Protein AF-E9GDK8-F1 (afdb_monomer)

pLDDT: mean 72.58, std 18.94, range [33.91, 97.94]

InterPro domains:
  IPR001841 Zinc finger, RING-type [PS50089] (18-42)
  IPR013083 Zinc finger, RING/FYVE/PHD-type [G3DSA:3.30.40.10] (4-68)
  IPR017907 Zinc finger, RING-type, conserved site [PS00518] (18-27)

Organism: Daphnia pulex (NCBI:txid6669)

Radius of gyration: 41.7 Å; Cα contacts (8 Å, |Δi|>4): 98; chains: 1; bounding box: 88×89×109 Å

Structure (mmCIF, N/CA/C/O backbone):
data_AF-E9GDK8-F1
#
_entry.id   AF-E9GDK8-F1
#
loop_
_atom_site.group_PDB
_atom_site.id
_atom_site.type_symbol
_atom_site.label_atom_id
_atom_site.label_alt_id
_atom_site.label_comp_id
_atom_site.label_asym_id
_atom_site.label_entity_id
_atom_site.label_seq_id
_atom_site.pdbx_PDB_ins_code
_atom_site.Cartn_x
_atom_site.Cartn_y
_atom_site.Cartn_z
_atom_site.occupancy
_atom_site.B_iso_or_equiv
_atom_site.auth_seq_id
_atom_site.auth_comp_id
_atom_site.auth_asym_id
_atom_site.auth_atom_id
_atom_site.pdbx_PDB_model_num
ATOM 1 N N . MET A 1 1 ? 2.766 -41.339 -37.448 1.00 42.28 1 MET A N 1
ATOM 2 C CA . MET A 1 1 ? 3.086 -40.010 -38.000 1.00 42.28 1 MET A CA 1
ATOM 3 C C . MET A 1 1 ? 2.832 -39.010 -36.895 1.00 42.28 1 MET A C 1
ATOM 5 O O . MET A 1 1 ? 1.691 -38.653 -36.654 1.00 42.28 1 MET A O 1
ATOM 9 N N . ALA A 1 2 ? 3.882 -38.716 -36.136 1.00 43.25 2 ALA A N 1
ATOM 10 C CA . ALA A 1 2 ? 3.883 -37.743 -35.059 1.00 43.25 2 ALA A CA 1
ATOM 11 C C . ALA A 1 2 ? 4.818 -36.623 -35.516 1.00 43.25 2 ALA A C 1
ATOM 13 O O . ALA A 1 2 ? 6.001 -36.878 -35.729 1.00 43.25 2 ALA A O 1
ATOM 14 N N . SER A 1 3 ? 4.267 -35.439 -35.752 1.00 38.75 3 SER A N 1
ATOM 15 C CA . SER A 1 3 ? 5.019 -34.205 -35.966 1.00 38.75 3 SER A CA 1
ATOM 16 C C . SER A 1 3 ? 4.678 -33.287 -34.801 1.00 38.75 3 SER A C 1
ATOM 18 O O . SER A 1 3 ? 3.677 -32.575 -34.818 1.00 38.75 3 SER A O 1
ATOM 20 N N . SER A 1 4 ? 5.451 -33.414 -33.729 1.00 46.69 4 SER A N 1
ATOM 21 C CA . SER A 1 4 ? 5.505 -32.420 -32.666 1.00 46.69 4 SER A CA 1
ATOM 22 C C . SER A 1 4 ? 6.492 -31.349 -33.111 1.00 46.69 4 SER A C 1
ATOM 24 O O . SER A 1 4 ? 7.702 -31.553 -33.025 1.00 46.69 4 SER A O 1
ATOM 26 N N . ASP A 1 5 ? 5.954 -30.250 -33.633 1.00 42.28 5 ASP A N 1
ATOM 27 C CA . ASP A 1 5 ? 6.695 -29.016 -33.858 1.00 42.28 5 ASP A CA 1
ATOM 28 C C . ASP A 1 5 ? 7.036 -28.421 -32.487 1.00 42.28 5 ASP A C 1
ATOM 30 O O . ASP A 1 5 ? 6.207 -27.795 -31.822 1.00 42.28 5 ASP A O 1
ATOM 34 N N . GLU A 1 6 ? 8.255 -28.688 -32.022 1.00 48.56 6 GLU A N 1
ATOM 35 C CA . GLU A 1 6 ? 8.834 -27.984 -30.887 1.00 48.56 6 GLU A CA 1
ATOM 36 C C . GLU A 1 6 ? 9.174 -26.565 -31.337 1.00 48.56 6 GLU A C 1
ATOM 38 O O . GLU A 1 6 ? 10.132 -26.312 -32.065 1.00 48.56 6 GLU A O 1
ATOM 43 N N . ASN A 1 7 ? 8.324 -25.637 -30.910 1.00 41.62 7 ASN A N 1
ATOM 44 C CA . ASN A 1 7 ? 8.519 -24.207 -31.044 1.00 41.62 7 ASN A CA 1
ATOM 45 C C . ASN A 1 7 ? 9.660 -23.804 -30.091 1.00 41.62 7 ASN A C 1
ATOM 47 O O . ASN A 1 7 ? 9.435 -23.510 -28.916 1.00 41.62 7 ASN A O 1
ATOM 51 N N . VAL A 1 8 ? 10.901 -23.887 -30.575 1.00 40.53 8 VAL A N 1
ATOM 52 C CA . VAL A 1 8 ? 12.090 -23.401 -29.869 1.00 40.53 8 VAL A CA 1
ATOM 53 C C . VAL A 1 8 ? 12.003 -21.879 -29.845 1.00 40.53 8 VAL A C 1
ATOM 55 O O . VAL A 1 8 ? 12.227 -21.215 -30.852 1.00 40.53 8 VAL A O 1
ATOM 58 N N . SER A 1 9 ? 11.615 -21.324 -28.699 1.00 39.06 9 SER A N 1
ATOM 59 C CA . SER A 1 9 ? 11.725 -19.893 -28.456 1.00 39.06 9 SER A CA 1
ATOM 60 C C . SER A 1 9 ? 13.208 -19.535 -28.352 1.00 39.06 9 SER A C 1
ATOM 62 O O . SER A 1 9 ? 13.848 -19.865 -27.351 1.00 39.06 9 SER A O 1
ATOM 64 N N . ASP A 1 10 ? 13.739 -18.864 -29.373 1.00 38.34 10 ASP A N 1
ATOM 65 C CA . ASP A 1 10 ? 14.989 -18.100 -29.303 1.00 38.34 10 ASP A CA 1
ATOM 66 C C . ASP A 1 10 ? 14.791 -16.941 -28.313 1.00 38.34 10 ASP A C 1
ATOM 68 O O . ASP A 1 10 ? 14.439 -15.816 -28.664 1.00 38.34 10 ASP A O 1
ATOM 72 N N . SER A 1 11 ? 14.929 -17.247 -27.027 1.00 39.81 11 SER A N 1
ATOM 73 C CA . SER A 1 11 ? 15.021 -16.259 -25.961 1.00 39.81 11 SER A CA 1
ATOM 74 C C . SER A 1 11 ? 16.493 -15.912 -25.760 1.00 39.81 11 SER A C 1
ATOM 76 O O . SER A 1 11 ? 17.186 -16.533 -24.948 1.00 39.81 11 SER A O 1
ATOM 78 N N . ASP A 1 12 ? 16.961 -14.917 -26.512 1.00 42.34 12 ASP A N 1
ATOM 79 C CA . ASP A 1 12 ? 18.202 -14.189 -26.247 1.00 42.34 12 ASP A CA 1
ATOM 80 C C . ASP A 1 12 ? 18.075 -13.421 -24.916 1.00 42.34 12 ASP A C 1
ATOM 82 O O . ASP A 1 12 ? 17.814 -12.220 -24.880 1.00 42.34 12 ASP A O 1
ATOM 86 N N . GLU A 1 13 ? 18.236 -14.113 -23.786 1.00 39.97 13 GLU A N 1
ATOM 87 C CA . GLU A 1 13 ? 18.266 -13.492 -22.455 1.00 39.97 13 GLU A CA 1
ATOM 88 C C . GLU A 1 13 ? 19.666 -13.574 -21.829 1.00 39.97 13 GLU A C 1
ATOM 90 O O . GLU A 1 13 ? 20.012 -14.373 -20.945 1.00 39.97 13 GLU A O 1
ATOM 95 N N . ASP A 1 14 ? 20.506 -12.660 -22.303 1.00 50.50 14 ASP A N 1
ATOM 96 C CA . ASP A 1 14 ? 21.811 -12.345 -21.742 1.00 50.50 14 ASP A CA 1
ATOM 97 C C . ASP A 1 14 ? 21.706 -11.255 -20.667 1.00 50.50 14 ASP A C 1
ATOM 99 O O . ASP A 1 14 ? 22.029 -10.089 -20.894 1.00 50.50 14 ASP A O 1
ATOM 103 N N . MET A 1 15 ? 21.293 -11.644 -19.453 1.00 53.06 15 MET A N 1
ATOM 104 C CA . MET A 1 15 ? 21.572 -10.911 -18.209 1.00 53.06 15 MET A CA 1
ATOM 105 C C . MET A 1 15 ? 21.435 -11.816 -16.979 1.00 53.06 15 MET A C 1
ATOM 107 O O . MET A 1 15 ? 20.723 -12.820 -17.013 1.00 53.06 15 MET A O 1
ATOM 111 N N . ILE A 1 16 ? 22.068 -11.456 -15.852 1.00 59.78 16 ILE A N 1
ATOM 112 C CA . ILE A 1 16 ? 21.494 -11.860 -14.560 1.00 59.78 16 ILE A CA 1
ATOM 113 C C . ILE A 1 16 ? 20.128 -11.172 -14.516 1.00 59.78 16 ILE A C 1
ATOM 115 O O . ILE A 1 16 ? 20.077 -9.943 -14.507 1.00 59.78 16 ILE A O 1
ATOM 119 N N . SER A 1 17 ? 19.044 -11.946 -14.522 1.00 65.81 17 SER A N 1
ATOM 120 C CA . SER A 1 17 ? 17.660 -11.466 -14.701 1.00 65.81 17 SER A CA 1
ATOM 121 C C . SER A 1 17 ? 17.233 -10.356 -13.735 1.00 65.81 17 SER A C 1
ATOM 123 O O . SER A 1 17 ? 16.256 -9.658 -13.965 1.00 65.81 17 SER A O 1
ATOM 125 N N . CYS A 1 18 ? 17.976 -10.159 -12.648 1.00 78.25 18 CYS A N 1
ATOM 126 C CA . CYS A 1 18 ? 17.708 -9.128 -11.661 1.00 78.25 18 CYS A CA 1
ATOM 127 C C . CYS A 1 18 ? 18.398 -7.779 -11.920 1.00 78.25 18 CYS A C 1
ATOM 129 O O . CYS A 1 18 ? 18.372 -6.945 -11.018 1.00 78.25 18 CYS A O 1
ATOM 131 N N . HIS A 1 19 ? 19.095 -7.588 -13.048 1.00 74.69 19 HIS A N 1
ATOM 132 C CA . HIS A 1 19 ? 19.736 -6.321 -13.448 1.00 74.69 19 HIS A CA 1
ATOM 133 C C . HIS A 1 19 ? 20.720 -5.706 -12.421 1.00 74.69 19 HIS A C 1
ATOM 135 O O . HIS A 1 19 ? 21.018 -4.514 -12.460 1.00 74.69 19 HIS A O 1
ATOM 141 N N . HIS A 1 20 ? 21.259 -6.512 -11.499 1.00 80.06 20 HIS A N 1
ATOM 142 C CA . HIS A 1 20 ? 22.281 -6.077 -10.544 1.00 80.06 20 HIS A CA 1
ATOM 143 C C . HIS A 1 20 ? 23.674 -6.343 -11.119 1.00 80.06 20 HIS A C 1
ATOM 145 O O . HIS A 1 20 ? 23.942 -7.436 -11.622 1.00 80.06 20 HIS A O 1
ATOM 151 N N . TYR A 1 21 ? 24.578 -5.371 -10.995 1.00 79.44 21 TYR A N 1
ATOM 152 C CA . TYR A 1 21 ? 25.913 -5.439 -11.586 1.00 79.44 21 TYR A CA 1
ATOM 153 C C . TYR A 1 21 ? 26.989 -5.705 -10.535 1.00 79.44 21 TYR A C 1
ATOM 155 O O . TYR A 1 21 ? 27.035 -5.058 -9.492 1.00 79.44 21 TYR A O 1
ATOM 163 N N . PHE A 1 22 ? 27.893 -6.632 -10.846 1.00 80.75 22 PHE A N 1
ATOM 164 C CA . PHE A 1 22 ? 29.020 -6.996 -9.994 1.00 80.75 22 PHE A CA 1
ATOM 165 C C . PHE A 1 22 ? 30.282 -7.119 -10.836 1.00 80.75 22 PHE A C 1
ATOM 167 O O . PHE A 1 22 ? 30.229 -7.473 -12.014 1.00 80.75 22 PHE A O 1
ATOM 174 N N . CYS A 1 23 ? 31.433 -6.880 -10.213 1.00 82.38 23 CYS A N 1
ATOM 175 C CA . CYS A 1 23 ? 32.703 -7.188 -10.847 1.00 82.38 23 CYS A CA 1
ATOM 176 C C . CYS A 1 23 ? 32.813 -8.704 -11.108 1.00 82.38 23 CYS A C 1
ATOM 178 O O . CYS A 1 23 ? 32.289 -9.507 -10.331 1.00 82.38 23 CYS A O 1
ATOM 180 N N . LEU A 1 24 ? 33.498 -9.122 -12.181 1.00 81.00 24 LEU A N 1
ATOM 181 C CA . LEU A 1 24 ? 33.591 -10.545 -12.540 1.00 81.00 24 LEU A CA 1
ATOM 182 C C . LEU A 1 24 ? 34.190 -11.394 -11.402 1.00 81.00 24 LEU A C 1
ATOM 184 O O . LEU A 1 24 ? 33.711 -12.492 -11.128 1.00 81.00 24 LEU A O 1
ATOM 188 N N . SER A 1 25 ? 35.209 -10.887 -10.702 1.00 83.00 25 SER A N 1
ATOM 189 C CA . SER A 1 25 ? 35.794 -11.563 -9.534 1.00 83.00 25 SER A CA 1
ATOM 190 C C . SER A 1 25 ? 34.816 -11.654 -8.356 1.00 83.00 25 SER A C 1
ATOM 192 O O . SER A 1 25 ? 34.764 -12.678 -7.671 1.00 83.00 25 SER A O 1
ATOM 194 N N . CYS A 1 26 ? 33.988 -10.625 -8.169 1.00 83.31 26 CYS A N 1
ATOM 195 C CA . CYS A 1 26 ? 32.948 -10.572 -7.151 1.00 83.31 26 CYS A CA 1
ATOM 196 C C . CYS A 1 26 ? 31.908 -11.669 -7.413 1.00 83.31 26 CYS A C 1
ATOM 198 O O . CYS A 1 26 ? 31.699 -12.528 -6.563 1.00 83.31 26 CYS A O 1
ATOM 200 N N . ILE A 1 27 ? 31.304 -11.706 -8.609 1.00 85.38 27 ILE A N 1
ATOM 201 C CA . ILE A 1 27 ? 30.238 -12.672 -8.925 1.00 85.38 27 ILE A CA 1
ATOM 202 C C . ILE A 1 27 ? 30.752 -14.114 -8.994 1.00 85.38 27 ILE A C 1
ATOM 204 O O . ILE A 1 27 ? 30.038 -15.028 -8.587 1.00 85.38 27 ILE A O 1
ATOM 208 N N . LYS A 1 28 ? 32.011 -14.326 -9.408 1.00 87.06 28 LYS A N 1
ATOM 209 C CA . LYS A 1 28 ? 32.656 -15.648 -9.367 1.00 87.06 28 LYS A CA 1
ATOM 210 C C . LYS A 1 28 ? 32.652 -16.246 -7.964 1.00 87.06 28 LYS A C 1
ATOM 212 O O . LYS A 1 28 ? 32.342 -17.425 -7.815 1.00 87.06 28 LYS A O 1
ATOM 217 N N . SER A 1 29 ? 32.904 -15.424 -6.946 1.00 88.06 29 SER A N 1
ATOM 218 C CA . SER A 1 29 ? 32.905 -15.846 -5.538 1.00 88.06 29 SER A CA 1
ATOM 219 C C . SER A 1 29 ? 31.529 -16.314 -5.043 1.00 88.06 29 SER A C 1
ATOM 221 O O . SER A 1 29 ? 31.451 -17.101 -4.105 1.00 88.06 29 SER A O 1
ATOM 223 N N . PHE A 1 30 ? 30.449 -15.868 -5.691 1.00 84.94 30 PHE A N 1
ATOM 224 C CA . PHE A 1 30 ? 29.064 -16.238 -5.369 1.00 84.94 30 PHE A CA 1
ATOM 225 C C . PHE A 1 30 ? 28.443 -17.204 -6.386 1.00 84.94 30 PHE A C 1
ATOM 227 O O . PHE A 1 30 ? 27.251 -17.512 -6.319 1.00 84.94 30 PHE A O 1
ATOM 234 N N . SER A 1 31 ? 29.241 -17.692 -7.335 1.00 86.56 31 SER A N 1
ATOM 235 C CA . SER A 1 31 ? 28.793 -18.612 -8.371 1.00 86.56 31 SER A CA 1
ATOM 236 C C . SER A 1 31 ? 29.154 -20.054 -8.040 1.00 86.56 31 SER A C 1
ATOM 238 O O . SER A 1 31 ? 30.196 -20.352 -7.458 1.00 86.56 31 SER A O 1
ATOM 240 N N . LYS A 1 32 ? 28.280 -20.969 -8.444 1.00 87.75 32 LYS A N 1
ATOM 241 C CA . LYS A 1 32 ? 28.546 -22.404 -8.521 1.00 87.75 32 LYS A CA 1
ATOM 242 C C . LYS A 1 32 ? 28.800 -22.767 -9.991 1.00 87.75 32 LYS A C 1
ATOM 244 O O . LYS A 1 32 ? 28.383 -22.020 -10.874 1.00 87.75 32 LYS A O 1
ATOM 249 N N . PRO A 1 33 ? 29.392 -23.939 -10.291 1.00 85.12 33 PRO A N 1
ATOM 250 C CA . PRO A 1 33 ? 29.758 -24.326 -11.660 1.00 85.12 33 PRO A CA 1
ATOM 251 C C . PRO A 1 33 ? 28.638 -24.256 -12.711 1.00 85.12 33 PRO A C 1
ATOM 253 O O . PRO A 1 33 ? 28.934 -24.218 -13.898 1.00 85.12 33 PRO A O 1
ATOM 256 N N . LYS A 1 34 ? 27.368 -24.266 -12.289 1.00 86.75 34 LYS A N 1
ATOM 257 C CA . LYS A 1 34 ? 26.193 -24.230 -13.170 1.00 86.75 34 LYS A CA 1
ATOM 258 C C . LYS A 1 34 ? 25.206 -23.106 -12.849 1.00 86.75 34 LYS A C 1
ATOM 260 O O . LYS A 1 34 ? 24.175 -23.026 -13.493 1.00 86.75 34 LYS A O 1
ATOM 265 N N . CYS A 1 35 ? 25.479 -22.246 -11.867 1.00 89.19 35 CYS A N 1
ATOM 266 C CA . CYS A 1 35 ? 24.567 -21.148 -11.544 1.00 89.19 35 CYS A CA 1
ATOM 267 C C . CYS A 1 35 ? 25.298 -19.970 -10.900 1.00 89.19 35 CYS A C 1
ATOM 269 O O . CYS A 1 35 ? 26.159 -20.162 -10.043 1.00 89.19 35 CYS A O 1
ATOM 271 N N . ALA A 1 36 ? 24.910 -18.748 -11.244 1.00 87.38 36 ALA A N 1
ATOM 272 C CA . ALA A 1 36 ? 25.304 -17.553 -10.504 1.00 87.38 36 ALA A CA 1
ATOM 273 C C . ALA A 1 36 ? 24.121 -17.069 -9.669 1.00 87.38 36 ALA A C 1
ATOM 275 O O . ALA A 1 36 ? 23.010 -16.981 -10.180 1.00 87.38 36 ALA A O 1
ATOM 276 N N . THR A 1 37 ? 24.351 -16.742 -8.400 1.00 88.19 37 THR A N 1
ATOM 277 C CA . THR A 1 37 ? 23.315 -16.167 -7.537 1.00 88.19 37 THR A CA 1
ATOM 278 C C . THR A 1 37 ? 23.649 -14.714 -7.255 1.00 88.19 37 THR A C 1
ATOM 280 O O . THR A 1 37 ? 24.757 -14.408 -6.820 1.00 88.19 37 THR A O 1
ATOM 283 N N . CYS A 1 38 ? 22.688 -13.819 -7.479 1.00 86.19 38 CYS A N 1
ATOM 284 C CA . CYS A 1 38 ? 22.826 -12.412 -7.129 1.00 86.19 38 CYS A CA 1
ATOM 285 C C . CYS A 1 38 ? 22.973 -12.253 -5.602 1.00 86.19 38 CYS A C 1
ATOM 287 O O . CYS A 1 38 ? 22.054 -12.631 -4.873 1.00 86.19 38 CYS A O 1
ATOM 289 N N . PRO A 1 39 ? 24.061 -11.648 -5.094 1.00 85.81 39 PRO A N 1
ATOM 290 C CA . PRO A 1 39 ? 24.215 -11.377 -3.663 1.00 85.81 39 PRO A CA 1
ATOM 291 C C . PRO A 1 39 ? 23.116 -10.482 -3.074 1.00 85.81 39 PRO A C 1
ATOM 293 O O . PRO A 1 39 ? 22.782 -10.624 -1.901 1.00 85.81 39 PRO A O 1
ATOM 296 N N . THR A 1 40 ? 22.539 -9.585 -3.881 1.00 85.88 40 THR A N 1
ATOM 297 C CA . THR A 1 40 ? 21.539 -8.606 -3.427 1.00 85.88 40 THR A CA 1
ATOM 298 C C . THR A 1 40 ? 20.141 -9.209 -3.322 1.00 85.88 40 THR A C 1
ATOM 300 O O . THR A 1 40 ? 19.524 -9.156 -2.264 1.00 85.88 40 THR A O 1
ATOM 303 N N . CYS A 1 41 ? 19.631 -9.803 -4.403 1.00 87.75 41 CYS A N 1
ATOM 304 C CA . CYS A 1 41 ? 18.242 -10.276 -4.469 1.00 87.75 41 CYS A CA 1
ATOM 305 C C . CYS A 1 41 ? 18.098 -11.803 -4.429 1.00 87.75 41 CYS A C 1
ATOM 307 O O . CYS A 1 41 ? 16.982 -12.310 -4.461 1.00 87.75 41 CYS A O 1
ATOM 309 N N . ARG A 1 42 ? 19.213 -12.546 -4.381 1.00 88.38 42 ARG A N 1
ATOM 310 C CA . ARG A 1 42 ? 19.264 -14.021 -4.371 1.00 88.38 42 ARG A CA 1
ATOM 311 C C . ARG A 1 42 ? 18.662 -14.710 -5.596 1.00 88.38 42 ARG A C 1
ATOM 313 O O . ARG A 1 42 ? 18.569 -15.934 -5.607 1.00 88.38 42 ARG A O 1
ATOM 320 N N . THR A 1 43 ? 18.325 -13.958 -6.640 1.00 87.38 43 THR A N 1
ATOM 321 C CA . THR A 1 43 ? 17.923 -14.525 -7.929 1.00 87.38 43 THR A CA 1
ATOM 322 C C . THR A 1 43 ? 19.078 -15.329 -8.512 1.00 87.38 43 THR A C 1
ATOM 324 O O . THR A 1 43 ? 20.211 -14.839 -8.580 1.00 87.38 43 THR A O 1
ATOM 327 N N . SER A 1 44 ? 18.795 -16.570 -8.899 1.00 87.94 44 SER A N 1
ATOM 328 C CA . SER A 1 44 ? 19.764 -17.467 -9.518 1.00 87.94 44 SER A CA 1
ATOM 329 C C . SER A 1 44 ? 19.591 -17.473 -11.029 1.00 87.94 44 SER A C 1
ATOM 331 O O . SER A 1 44 ? 18.487 -17.626 -11.540 1.00 87.94 44 SER A O 1
ATOM 333 N N . THR A 1 45 ? 20.702 -17.333 -11.737 1.00 84.56 45 THR A N 1
ATOM 334 C CA . THR A 1 45 ? 20.779 -17.423 -13.191 1.00 84.56 45 THR A CA 1
ATOM 335 C C . THR A 1 45 ? 21.463 -18.727 -13.560 1.00 84.56 45 THR A C 1
ATOM 337 O O . THR A 1 45 ? 22.556 -19.020 -13.060 1.00 84.56 45 THR A O 1
ATOM 340 N N . ASP A 1 46 ? 20.816 -19.506 -14.423 1.00 86.38 46 ASP A N 1
ATOM 341 C CA . ASP A 1 46 ? 21.388 -20.741 -14.944 1.00 86.38 46 ASP A CA 1
ATOM 342 C C . ASP A 1 46 ? 22.565 -20.432 -15.885 1.00 86.38 46 ASP A C 1
ATOM 344 O O . ASP A 1 46 ? 22.520 -19.524 -16.723 1.00 86.38 46 ASP A O 1
ATOM 348 N N . LEU A 1 47 ? 23.652 -21.172 -15.688 1.00 83.88 47 LEU A N 1
ATOM 349 C CA . LEU A 1 47 ? 24.889 -21.104 -16.459 1.00 83.88 47 LEU A CA 1
ATOM 350 C C . LEU A 1 47 ? 25.188 -22.439 -17.162 1.00 83.88 47 LEU A C 1
ATOM 352 O O . LEU A 1 47 ? 26.269 -22.609 -17.712 1.00 83.88 47 LEU A O 1
ATOM 356 N N . THR A 1 48 ? 24.275 -23.414 -17.162 1.00 83.06 48 THR A N 1
ATOM 357 C CA . THR A 1 48 ? 24.490 -24.717 -17.822 1.00 83.06 48 THR A CA 1
ATOM 358 C C . THR A 1 48 ? 24.929 -24.591 -19.282 1.00 83.06 48 THR A C 1
ATOM 360 O O . THR A 1 48 ? 25.806 -25.340 -19.713 1.00 83.06 48 THR A O 1
ATOM 363 N N . ALA A 1 49 ? 24.385 -23.620 -20.016 1.00 81.06 49 ALA A N 1
ATOM 364 C CA . ALA A 1 49 ? 24.730 -23.360 -21.412 1.00 81.06 49 ALA A CA 1
ATOM 365 C C . ALA A 1 49 ? 25.900 -22.372 -21.609 1.00 81.06 49 ALA A C 1
ATOM 367 O O . ALA A 1 49 ? 26.379 -22.206 -22.732 1.00 81.06 49 ALA A O 1
ATOM 368 N N . ARG A 1 50 ? 26.384 -21.693 -20.554 1.00 76.75 50 ARG A N 1
ATOM 369 C CA . ARG A 1 50 ? 27.336 -20.578 -20.707 1.00 76.75 50 ARG A CA 1
ATOM 370 C C . ARG A 1 50 ? 28.300 -20.408 -19.540 1.00 76.75 50 ARG A C 1
ATOM 372 O O . ARG A 1 50 ? 27.962 -20.566 -18.377 1.00 76.75 50 ARG A O 1
ATOM 379 N N . LYS A 1 51 ? 29.526 -19.990 -19.848 1.00 80.50 51 LYS A N 1
ATOM 380 C CA . LYS A 1 51 ? 30.496 -19.616 -18.813 1.00 80.50 51 LYS A CA 1
ATOM 381 C C . LYS A 1 51 ? 30.127 -18.267 -18.187 1.00 80.50 51 LYS A C 1
ATOM 383 O O . LYS A 1 51 ? 29.604 -17.394 -18.873 1.00 80.50 51 LYS A O 1
ATOM 388 N N . ILE A 1 52 ? 30.465 -18.075 -16.913 1.00 77.69 52 ILE A N 1
ATOM 389 C CA . ILE A 1 52 ? 30.183 -16.836 -16.169 1.00 77.69 52 ILE A CA 1
ATOM 390 C C . ILE A 1 52 ? 30.834 -15.594 -16.795 1.00 77.69 52 ILE A C 1
ATOM 392 O O . ILE A 1 52 ? 30.301 -14.497 -16.692 1.00 77.69 52 ILE A O 1
ATOM 396 N N . GLU A 1 53 ? 31.961 -15.762 -17.491 1.00 77.12 53 GLU A N 1
ATOM 397 C CA . GLU A 1 53 ? 32.647 -14.695 -18.227 1.00 77.12 53 GLU A CA 1
ATOM 398 C C . GLU A 1 53 ? 31.852 -14.169 -19.427 1.00 77.12 53 GLU A C 1
ATOM 400 O O . GLU A 1 53 ? 32.192 -13.119 -19.959 1.00 77.12 53 GLU A O 1
ATOM 405 N N . ARG A 1 54 ? 30.825 -14.904 -19.867 1.00 66.94 54 ARG A N 1
ATOM 406 C CA . ARG A 1 54 ? 29.932 -14.514 -20.963 1.00 66.94 54 ARG A CA 1
ATOM 407 C C . ARG A 1 54 ? 28.633 -13.876 -20.482 1.00 66.94 54 ARG A C 1
ATOM 409 O O . ARG A 1 54 ? 27.777 -13.585 -21.305 1.00 66.94 54 ARG A O 1
ATOM 416 N N . LEU A 1 55 ? 28.466 -13.668 -19.174 1.00 70.12 55 LEU A N 1
ATOM 417 C CA . LEU A 1 55 ? 27.394 -12.801 -18.700 1.00 70.12 55 LEU A CA 1
ATOM 418 C C . LEU A 1 55 ? 27.624 -11.398 -19.259 1.00 70.12 55 LEU A C 1
ATOM 420 O O . LEU A 1 55 ? 28.762 -10.926 -19.299 1.00 70.12 55 LEU A O 1
ATOM 424 N N . THR A 1 56 ? 26.548 -10.738 -19.673 1.00 63.66 56 THR A N 1
ATOM 425 C CA . THR A 1 56 ? 26.587 -9.356 -20.147 1.00 63.66 56 THR A CA 1
ATOM 426 C C . THR A 1 56 ? 27.282 -8.481 -19.119 1.00 63.66 56 THR A C 1
ATOM 428 O O . THR A 1 56 ? 26.802 -8.232 -18.011 1.00 63.66 56 THR A O 1
ATOM 431 N N . THR A 1 57 ? 28.463 -8.008 -19.499 1.00 63.41 57 THR A N 1
ATOM 432 C CA . THR A 1 57 ? 29.125 -6.909 -18.820 1.00 63.41 57 THR A CA 1
ATOM 433 C C . THR A 1 57 ? 28.217 -5.693 -18.897 1.00 63.41 57 THR A C 1
ATOM 435 O O . THR A 1 57 ? 27.449 -5.541 -19.850 1.00 63.41 57 THR A O 1
ATOM 438 N N . ASN A 1 58 ? 28.288 -4.810 -17.898 1.00 64.69 58 ASN A N 1
ATOM 439 C CA . ASN A 1 58 ? 27.607 -3.522 -17.963 1.00 64.69 58 ASN A CA 1
ATOM 440 C C . ASN A 1 58 ? 28.280 -2.655 -19.037 1.00 64.69 58 ASN A C 1
ATOM 442 O O . ASN A 1 58 ? 29.029 -1.727 -18.741 1.00 64.69 58 ASN A O 1
ATOM 446 N N . ASN A 1 59 ? 28.043 -2.998 -20.301 1.00 57.19 59 ASN A N 1
ATOM 447 C CA . ASN A 1 59 ? 28.576 -2.318 -21.465 1.00 57.19 59 ASN A CA 1
ATOM 448 C C . ASN A 1 59 ? 28.056 -0.883 -21.512 1.00 57.19 59 ASN A C 1
ATOM 450 O O . ASN A 1 59 ? 28.707 -0.042 -22.107 1.00 57.19 59 ASN A O 1
ATOM 454 N N . ILE A 1 60 ? 26.938 -0.583 -20.839 1.00 56.59 60 ILE A N 1
ATOM 455 C CA . ILE A 1 60 ? 26.430 0.777 -20.658 1.00 56.59 60 ILE A CA 1
ATOM 456 C C . ILE A 1 60 ? 27.330 1.553 -19.695 1.00 56.59 60 ILE A C 1
ATOM 458 O O . ILE A 1 60 ? 27.787 2.621 -20.064 1.00 56.59 60 ILE A O 1
ATOM 462 N N . ALA A 1 61 ? 27.653 1.031 -18.508 1.00 56.00 61 ALA A N 1
ATOM 463 C CA . ALA A 1 61 ? 28.573 1.701 -17.583 1.00 56.00 61 ALA A CA 1
ATOM 464 C C . ALA A 1 61 ? 29.987 1.818 -18.167 1.00 56.00 61 ALA A C 1
ATOM 466 O O . ALA A 1 61 ? 30.591 2.878 -18.071 1.00 56.00 61 ALA A O 1
ATOM 467 N N . LEU A 1 62 ? 30.487 0.773 -18.833 1.00 56.56 62 LEU A N 1
ATOM 468 C CA . LEU A 1 62 ? 31.780 0.818 -19.518 1.00 56.56 62 LEU A CA 1
ATOM 469 C C . LEU A 1 62 ? 31.766 1.796 -20.702 1.00 56.56 62 LEU A C 1
ATOM 471 O O . LEU A 1 62 ? 32.720 2.549 -20.852 1.00 56.56 62 LEU A O 1
ATOM 475 N N . ARG A 1 63 ? 30.685 1.856 -21.498 1.00 53.19 63 ARG A N 1
ATOM 476 C CA . ARG A 1 63 ? 30.528 2.878 -22.549 1.00 53.19 63 ARG A CA 1
ATOM 477 C C . ARG A 1 63 ? 30.360 4.269 -21.967 1.00 53.19 63 ARG A C 1
ATOM 479 O O . ARG A 1 63 ? 30.889 5.191 -22.551 1.00 53.19 63 ARG A O 1
ATOM 486 N N . LEU A 1 64 ? 29.653 4.459 -20.857 1.00 55.38 64 LEU A N 1
ATOM 487 C CA . LEU A 1 64 ? 29.499 5.772 -20.224 1.00 55.38 64 LEU A CA 1
ATOM 488 C C . LEU A 1 64 ? 30.826 6.263 -19.646 1.00 55.38 64 LEU A C 1
ATOM 490 O O . LEU A 1 64 ? 31.130 7.441 -19.789 1.00 55.38 64 LEU A O 1
ATOM 494 N N . VAL A 1 65 ? 31.624 5.366 -19.059 1.00 62.94 65 VAL A N 1
ATOM 495 C CA . VAL A 1 65 ? 32.992 5.662 -18.616 1.00 62.94 65 VAL A CA 1
ATOM 496 C C . VAL A 1 65 ? 33.870 5.990 -19.818 1.00 62.94 65 VAL A C 1
ATOM 498 O O . VAL A 1 65 ? 34.428 7.079 -19.843 1.00 62.94 65 VAL A O 1
ATOM 501 N N . ALA A 1 66 ? 33.892 5.148 -20.855 1.00 64.69 66 ALA A N 1
ATOM 502 C CA . ALA A 1 66 ? 34.653 5.405 -22.077 1.00 64.69 66 ALA A CA 1
ATOM 503 C C . ALA A 1 66 ? 34.224 6.713 -22.763 1.00 64.69 66 ALA A C 1
ATOM 505 O O . ALA A 1 66 ? 35.067 7.538 -23.056 1.00 64.69 66 ALA A O 1
ATOM 506 N N . ILE A 1 67 ? 32.922 6.981 -22.908 1.00 59.28 67 ILE A N 1
ATOM 507 C CA . ILE A 1 67 ? 32.386 8.247 -23.435 1.00 59.28 67 ILE A CA 1
ATOM 508 C C . ILE A 1 67 ? 32.768 9.418 -22.528 1.00 59.28 67 ILE A C 1
ATOM 510 O O . ILE A 1 67 ? 33.015 10.507 -23.026 1.00 59.28 67 ILE A O 1
ATOM 514 N N . SER A 1 68 ? 32.796 9.252 -21.205 1.00 60.25 68 SER A N 1
ATOM 515 C CA . SER A 1 68 ? 33.211 10.326 -20.295 1.00 60.25 68 SER A CA 1
ATOM 516 C C . SER A 1 68 ? 34.713 10.605 -20.367 1.00 60.25 68 SER A C 1
ATOM 518 O O . SER A 1 68 ? 35.107 11.767 -20.316 1.00 60.25 68 SER A O 1
ATOM 520 N N . GLU A 1 69 ? 35.529 9.564 -20.535 1.00 72.06 69 GLU A N 1
ATOM 521 C CA . GLU A 1 69 ? 36.980 9.636 -20.708 1.00 72.06 69 GLU A CA 1
ATOM 522 C C . GLU A 1 69 ? 37.335 10.194 -22.088 1.00 72.06 69 GLU A C 1
ATOM 524 O O . GLU A 1 69 ? 38.194 11.063 -22.192 1.00 72.06 69 GLU A O 1
ATOM 529 N N . ASP A 1 70 ? 36.620 9.779 -23.131 1.00 58.69 70 ASP A N 1
ATOM 530 C CA . ASP A 1 70 ? 36.761 10.270 -24.498 1.00 58.69 70 ASP A CA 1
ATOM 531 C C . ASP A 1 70 ? 36.264 11.707 -24.611 1.00 58.69 70 ASP A C 1
ATOM 533 O O . ASP A 1 70 ? 37.000 12.536 -25.116 1.00 58.69 70 ASP A O 1
ATOM 537 N N . ARG A 1 71 ? 35.129 12.078 -24.003 1.00 60.62 71 ARG A N 1
ATOM 538 C CA . ARG A 1 71 ? 34.707 13.488 -23.892 1.00 60.62 71 ARG A CA 1
ATOM 539 C C . ARG A 1 71 ? 35.669 14.327 -23.054 1.00 60.62 71 ARG A C 1
ATOM 541 O O . ARG A 1 71 ? 35.751 15.535 -23.262 1.00 60.62 71 ARG A O 1
ATOM 548 N N . ALA A 1 72 ? 36.355 13.740 -22.073 1.00 60.62 72 ALA A N 1
ATOM 549 C CA . ALA A 1 72 ? 37.398 14.432 -21.316 1.00 60.62 72 ALA A CA 1
ATOM 550 C C . ALA A 1 72 ? 38.661 14.652 -22.170 1.00 60.62 72 ALA A C 1
ATOM 552 O O . ALA A 1 72 ? 39.267 15.716 -22.066 1.00 60.62 72 ALA A O 1
ATOM 553 N N . ARG A 1 73 ? 38.997 13.697 -23.049 1.00 66.69 73 ARG A N 1
ATOM 554 C CA . ARG A 1 73 ? 40.073 13.778 -24.054 1.00 66.69 73 ARG A CA 1
ATOM 555 C C . ARG A 1 73 ? 39.740 14.742 -25.199 1.00 66.69 73 ARG A C 1
ATOM 557 O O . ARG A 1 73 ? 40.561 15.571 -25.555 1.00 66.69 73 ARG A O 1
ATOM 564 N N . GLU A 1 74 ? 38.513 14.709 -25.715 1.00 56.69 74 GLU A N 1
ATOM 565 C CA . GLU A 1 74 ? 37.997 15.556 -26.802 1.00 56.69 74 GLU A CA 1
ATOM 566 C C . GLU A 1 74 ? 37.879 17.024 -26.377 1.00 56.69 74 GLU A C 1
ATOM 568 O O . GLU A 1 74 ? 38.254 17.913 -27.142 1.00 56.69 74 GLU A O 1
ATOM 573 N N . ARG A 1 75 ? 37.469 17.300 -25.123 1.00 59.12 75 ARG A N 1
ATOM 574 C CA . ARG A 1 75 ? 37.573 18.649 -24.522 1.00 59.12 75 ARG A CA 1
ATOM 575 C C . ARG A 1 75 ? 39.012 19.168 -24.478 1.00 59.12 75 ARG A C 1
ATOM 577 O O . ARG A 1 75 ? 39.213 20.369 -24.318 1.00 59.12 75 ARG A O 1
ATOM 584 N N . GLN A 1 76 ? 39.989 18.272 -24.581 1.00 56.94 76 GLN A N 1
ATOM 585 C CA . GLN A 1 76 ? 41.410 18.578 -24.623 1.00 56.94 76 GLN A CA 1
ATOM 586 C C . GLN A 1 76 ? 41.945 18.733 -26.060 1.00 56.94 76 GLN A C 1
ATOM 588 O O . GLN A 1 76 ? 43.008 19.329 -26.213 1.00 56.94 76 GLN A O 1
ATOM 593 N N . GLU A 1 77 ? 41.237 18.249 -27.096 1.00 61.53 77 GLU A N 1
ATOM 594 C CA . GLU A 1 77 ? 41.852 17.998 -28.411 1.00 61.53 77 GLU A CA 1
ATOM 595 C C . GLU A 1 77 ? 41.241 18.639 -29.667 1.00 61.53 77 GLU A C 1
ATOM 597 O O . GLU A 1 77 ? 42.023 18.731 -30.599 1.00 61.53 77 GLU A O 1
ATOM 602 N N . HIS A 1 78 ? 39.981 19.108 -29.754 1.00 51.84 78 HIS A N 1
ATOM 603 C CA . HIS A 1 78 ? 39.518 20.146 -30.723 1.00 51.84 78 HIS A CA 1
ATOM 604 C C . HIS A 1 78 ? 38.015 20.094 -31.079 1.00 51.84 78 HIS A C 1
ATOM 606 O O . HIS A 1 78 ? 37.437 19.068 -31.427 1.00 51.84 78 HIS A O 1
ATOM 612 N N . GLU A 1 79 ? 37.464 21.300 -31.208 1.00 56.72 79 GLU A N 1
ATOM 613 C CA . GLU A 1 79 ? 36.180 21.729 -31.777 1.00 56.72 79 GLU A CA 1
ATOM 614 C C . GLU A 1 79 ? 36.131 21.599 -33.325 1.00 56.72 79 GLU A C 1
ATOM 616 O O . GLU A 1 79 ? 35.937 22.587 -34.023 1.00 56.72 79 GLU A O 1
ATOM 621 N N . THR A 1 80 ? 36.390 20.417 -33.911 1.00 54.16 80 THR A N 1
ATOM 622 C CA . THR A 1 80 ? 36.224 20.205 -35.383 1.00 54.16 80 THR A CA 1
ATOM 623 C C . THR A 1 80 ? 35.934 18.765 -35.857 1.00 54.16 80 THR A C 1
ATOM 625 O O . THR A 1 80 ? 35.580 18.595 -37.021 1.00 54.16 80 THR A O 1
ATOM 628 N N . VAL A 1 81 ? 36.006 17.733 -35.002 1.00 54.41 81 VAL A N 1
ATOM 629 C CA . VAL A 1 81 ? 35.825 16.312 -35.408 1.00 54.41 81 VAL A CA 1
ATOM 630 C C . VAL A 1 81 ? 34.370 15.809 -35.271 1.00 54.41 81 VAL A C 1
ATOM 632 O O . VAL A 1 81 ? 34.001 14.787 -35.848 1.00 54.41 81 VAL A O 1
ATOM 635 N N . GLU A 1 82 ? 33.490 16.557 -34.593 1.00 53.12 82 GLU A N 1
ATOM 636 C CA . GLU A 1 82 ? 32.101 16.145 -34.294 1.00 53.12 82 GLU A CA 1
ATOM 637 C C . GLU A 1 82 ? 31.229 15.844 -35.529 1.00 53.12 82 GLU A C 1
ATOM 639 O O . GLU A 1 82 ? 30.223 15.145 -35.416 1.00 53.12 82 GLU A O 1
ATOM 644 N N . LYS A 1 83 ? 31.610 16.316 -36.723 1.00 51.91 83 LYS A N 1
ATOM 645 C CA . LYS A 1 83 ? 30.817 16.118 -37.944 1.00 51.91 83 LYS A CA 1
ATOM 646 C C . LYS A 1 83 ? 30.986 14.742 -38.597 1.00 51.91 83 LYS A C 1
ATOM 648 O O . LYS A 1 83 ? 30.047 14.288 -39.234 1.00 51.91 83 LYS A O 1
ATOM 653 N N . GLU A 1 84 ? 32.123 14.063 -38.424 1.00 49.56 84 GLU A N 1
ATOM 654 C CA . GLU A 1 84 ? 32.373 12.756 -39.069 1.00 49.56 84 GLU A CA 1
ATOM 655 C C . GLU A 1 84 ? 31.935 11.557 -38.205 1.00 49.56 84 GLU A C 1
ATOM 657 O O . GLU A 1 84 ? 31.625 10.490 -38.732 1.00 49.56 84 GLU A O 1
ATOM 662 N N . ILE A 1 85 ? 31.835 11.726 -36.881 1.00 53.66 85 ILE A N 1
ATOM 663 C CA . ILE A 1 85 ? 31.418 10.660 -35.946 1.00 53.66 85 ILE A CA 1
ATOM 664 C C . ILE A 1 85 ? 29.885 10.493 -35.913 1.00 53.66 85 ILE A C 1
ATOM 666 O O . ILE A 1 85 ? 29.380 9.402 -35.632 1.00 53.66 85 ILE A O 1
ATOM 670 N N . MET A 1 86 ? 29.126 11.545 -36.246 1.00 51.75 86 MET A N 1
ATOM 671 C CA . MET A 1 86 ? 27.661 11.485 -36.321 1.00 51.75 86 MET A CA 1
ATOM 672 C C . MET A 1 86 ? 27.137 10.644 -37.496 1.00 51.75 86 MET A C 1
ATOM 674 O O . MET A 1 86 ? 26.062 10.058 -37.376 1.00 51.75 86 MET A O 1
ATOM 678 N N . ASP A 1 87 ? 27.902 10.504 -38.581 1.00 49.41 87 ASP A N 1
ATOM 679 C CA . ASP A 1 87 ? 27.461 9.808 -39.800 1.00 49.41 87 ASP A CA 1
ATOM 680 C C . ASP A 1 87 ? 27.521 8.267 -39.707 1.00 49.41 87 ASP A C 1
ATOM 682 O O . ASP A 1 87 ? 27.080 7.575 -40.624 1.00 49.41 87 ASP A O 1
ATOM 686 N N . GLN A 1 88 ? 28.017 7.690 -38.601 1.00 56.03 88 GLN A N 1
ATOM 687 C CA . GLN A 1 88 ? 28.202 6.231 -38.463 1.00 56.03 88 GLN A CA 1
ATOM 688 C C . GLN A 1 88 ? 27.328 5.550 -37.399 1.00 56.03 88 GLN A C 1
ATOM 690 O O . GLN A 1 88 ? 27.428 4.337 -37.205 1.00 56.03 88 GLN A O 1
ATOM 695 N N . GLN A 1 89 ? 26.436 6.269 -36.713 1.00 71.25 89 GLN A N 1
ATOM 696 C CA . GLN A 1 89 ? 25.569 5.664 -35.690 1.00 71.25 89 GLN A CA 1
ATOM 697 C C . GLN A 1 89 ? 24.219 5.235 -36.274 1.00 71.25 89 GLN A C 1
ATOM 699 O O . GLN A 1 89 ? 23.161 5.769 -35.943 1.00 71.25 89 GLN A O 1
ATOM 704 N N . LEU A 1 90 ? 24.268 4.243 -37.161 1.00 84.62 90 LEU A N 1
ATOM 705 C CA . LEU A 1 90 ? 23.090 3.580 -37.710 1.00 84.62 90 LEU A CA 1
ATOM 706 C C . LEU A 1 90 ? 22.759 2.321 -36.898 1.00 84.62 90 LEU A C 1
ATOM 708 O O . LEU A 1 90 ? 23.648 1.617 -36.415 1.00 84.62 90 LEU A O 1
ATOM 712 N N . TRP A 1 91 ? 21.473 2.025 -36.740 1.00 86.00 91 TRP A N 1
ATOM 713 C CA . TRP A 1 91 ? 20.979 0.857 -36.013 1.00 86.00 91 TRP A CA 1
ATOM 714 C C . TRP A 1 91 ? 20.136 -0.023 -36.923 1.00 86.00 91 TRP A C 1
ATOM 716 O O . TRP A 1 91 ? 19.252 0.456 -37.626 1.00 86.00 91 TRP A O 1
ATOM 726 N N . CYS A 1 92 ? 20.390 -1.323 -36.889 1.00 87.62 92 CYS A N 1
ATOM 727 C CA . CYS A 1 92 ? 19.606 -2.313 -37.603 1.00 87.62 92 CYS A CA 1
ATOM 728 C C . CYS A 1 92 ? 18.453 -2.778 -36.708 1.00 87.62 92 CYS A C 1
ATOM 730 O O . CYS A 1 92 ? 18.688 -3.398 -35.670 1.00 87.62 92 CYS A O 1
ATOM 732 N N . SER A 1 93 ? 17.214 -2.484 -37.102 1.00 85.00 93 SER A N 1
ATOM 733 C CA . SER A 1 93 ? 16.023 -2.849 -36.320 1.00 85.00 93 SER A CA 1
ATOM 734 C C . SER A 1 93 ? 15.791 -4.363 -36.253 1.00 85.00 93 SER A C 1
ATOM 736 O O . SER A 1 93 ? 15.362 -4.863 -35.220 1.00 85.00 93 SER A O 1
ATOM 738 N N . GLU A 1 94 ? 16.162 -5.101 -37.301 1.00 88.38 94 GLU A N 1
ATOM 739 C CA . GLU A 1 94 ? 16.017 -6.562 -37.362 1.00 88.38 94 GLU A CA 1
ATOM 740 C C . GLU A 1 94 ? 17.054 -7.301 -36.512 1.00 88.38 94 GLU A C 1
ATOM 742 O O . GLU A 1 94 ? 16.730 -8.277 -35.847 1.00 88.38 94 GLU A O 1
ATOM 747 N N . CYS A 1 95 ? 18.306 -6.832 -36.501 1.00 83.62 95 CYS A N 1
ATOM 748 C CA . CYS A 1 95 ? 19.363 -7.438 -35.680 1.00 83.62 95 CYS A CA 1
ATOM 749 C C . CYS A 1 95 ? 19.392 -6.895 -34.247 1.00 83.62 95 CYS A C 1
ATOM 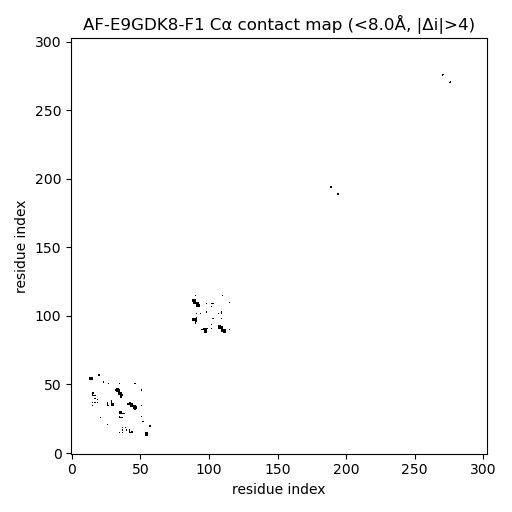751 O O . CYS A 1 95 ? 20.162 -7.391 -33.431 1.00 83.62 95 CYS A O 1
ATOM 753 N N . ASN A 1 96 ? 18.621 -5.841 -33.962 1.00 81.25 96 ASN A N 1
ATOM 754 C CA . ASN A 1 96 ? 18.612 -5.129 -32.688 1.00 81.25 96 ASN A CA 1
ATOM 755 C C . ASN A 1 96 ? 20.025 -4.736 -32.197 1.00 81.25 96 ASN A C 1
ATOM 757 O O . ASN A 1 96 ? 20.371 -4.895 -31.025 1.00 81.25 96 ASN A O 1
ATOM 761 N N . MET A 1 97 ? 20.860 -4.238 -33.114 1.00 81.12 97 MET A N 1
ATOM 762 C CA . MET A 1 97 ? 22.224 -3.781 -32.828 1.00 81.12 97 MET A CA 1
ATOM 763 C C . MET A 1 97 ? 22.699 -2.724 -33.828 1.00 81.12 97 MET A C 1
ATOM 765 O O . MET A 1 97 ? 22.026 -2.438 -34.821 1.00 81.12 97 MET A O 1
ATOM 769 N N . SER A 1 98 ? 23.881 -2.148 -33.581 1.00 81.06 98 SER A N 1
ATOM 770 C CA . SER A 1 98 ? 24.549 -1.248 -34.527 1.00 81.06 98 SER A CA 1
ATOM 771 C C . SER A 1 98 ? 24.630 -1.887 -35.913 1.00 81.06 98 SER A C 1
ATOM 773 O O . SER A 1 98 ? 25.050 -3.037 -36.053 1.00 81.06 98 SER A O 1
ATOM 775 N N . ALA A 1 99 ? 24.194 -1.147 -36.931 1.00 83.12 99 ALA A N 1
ATOM 776 C CA . ALA A 1 99 ? 24.139 -1.650 -38.292 1.00 83.12 99 ALA A CA 1
ATOM 777 C C . ALA A 1 99 ? 25.552 -1.964 -38.795 1.00 83.12 99 ALA A C 1
ATOM 779 O O . ALA A 1 99 ? 26.483 -1.176 -38.632 1.00 83.12 99 ALA A O 1
ATOM 780 N N . THR A 1 100 ? 25.707 -3.128 -39.420 1.00 83.31 100 THR A N 1
ATOM 781 C CA . THR A 1 100 ? 26.950 -3.528 -40.082 1.00 83.31 100 THR A CA 1
ATOM 782 C C . THR A 1 100 ? 26.759 -3.522 -41.596 1.00 83.31 100 THR A C 1
ATOM 784 O O . THR A 1 100 ? 25.635 -3.523 -42.103 1.00 83.31 100 THR A O 1
ATOM 787 N N . ASN A 1 101 ? 27.857 -3.594 -42.349 1.00 81.25 101 ASN A N 1
ATOM 788 C CA . ASN A 1 101 ? 27.796 -3.747 -43.807 1.00 81.25 101 ASN A CA 1
ATOM 789 C C . ASN A 1 101 ? 27.017 -5.002 -44.244 1.00 81.25 101 ASN A C 1
ATOM 791 O O . ASN A 1 101 ? 26.481 -5.037 -45.349 1.00 81.25 101 ASN A O 1
ATOM 795 N N . GLU A 1 102 ? 26.941 -6.035 -43.400 1.00 84.06 102 GLU A N 1
ATOM 796 C CA . GLU A 1 102 ? 26.114 -7.213 -43.672 1.00 84.06 102 GLU A CA 1
ATOM 797 C C . GLU A 1 102 ? 24.619 -6.903 -43.580 1.00 84.06 102 GLU A C 1
ATOM 799 O O . GLU A 1 102 ? 23.857 -7.417 -44.394 1.00 84.06 102 GLU A O 1
ATOM 804 N N . CYS A 1 103 ? 24.205 -6.024 -42.660 1.00 87.19 103 CYS A N 1
ATOM 805 C CA . CYS A 1 103 ? 22.818 -5.562 -42.560 1.00 87.19 103 CYS A CA 1
ATOM 806 C C . CYS A 1 103 ? 22.390 -4.834 -43.841 1.00 87.19 103 CYS A C 1
ATOM 808 O O . CYS A 1 103 ? 21.311 -5.096 -44.360 1.00 87.19 103 CYS A O 1
ATOM 810 N N . HIS A 1 104 ? 23.265 -3.993 -44.404 1.00 83.56 104 HIS A N 1
ATOM 811 C CA . HIS A 1 104 ? 23.007 -3.332 -45.688 1.00 83.56 104 HIS A CA 1
ATOM 812 C C . HIS A 1 104 ? 22.888 -4.330 -46.847 1.00 83.56 104 HIS A C 1
ATOM 814 O O . HIS A 1 104 ? 21.995 -4.204 -47.678 1.00 83.56 104 HIS A O 1
ATOM 820 N N . LYS A 1 105 ? 23.768 -5.340 -46.899 1.00 89.38 105 LYS A N 1
ATOM 821 C CA . LYS A 1 105 ? 23.742 -6.378 -47.947 1.00 89.38 105 LYS A CA 1
ATOM 822 C C . LYS A 1 105 ? 22.490 -7.253 -47.897 1.00 89.38 105 LYS A C 1
ATOM 824 O O . LYS A 1 105 ? 22.097 -7.785 -48.928 1.00 89.38 105 LYS A O 1
ATOM 829 N N . LYS A 1 106 ? 21.917 -7.434 -46.708 1.00 91.69 106 LYS A N 1
ATOM 830 C CA . LYS A 1 106 ? 20.676 -8.183 -46.486 1.00 91.69 106 LYS A CA 1
ATOM 831 C C . LYS A 1 106 ? 19.422 -7.305 -46.572 1.00 91.69 106 LYS A C 1
ATOM 833 O O . LYS A 1 106 ? 18.341 -7.806 -46.306 1.00 91.69 106 LYS A O 1
ATOM 838 N N . GLU A 1 107 ? 19.573 -6.027 -46.932 1.00 90.50 107 GLU A N 1
ATOM 839 C CA . GLU A 1 107 ? 18.478 -5.052 -47.037 1.00 90.50 107 GLU A CA 1
ATOM 840 C C . GLU A 1 107 ? 17.670 -4.880 -45.739 1.00 90.50 107 GLU A C 1
ATOM 842 O O . GLU A 1 107 ? 16.477 -4.593 -45.778 1.00 90.50 107 GLU A O 1
ATOM 847 N N . HIS A 1 108 ? 18.319 -5.024 -44.577 1.00 91.06 108 HIS A N 1
ATOM 848 C CA . HIS A 1 108 ? 17.631 -4.843 -43.302 1.00 91.06 108 HIS A CA 1
ATOM 849 C C . HIS A 1 108 ? 17.161 -3.392 -43.116 1.00 91.06 108 HIS A C 1
ATOM 851 O O . HIS A 1 108 ? 17.817 -2.444 -43.562 1.00 91.06 108 HIS A O 1
ATOM 857 N N . ALA A 1 109 ? 16.075 -3.199 -42.367 1.00 90.62 109 ALA A N 1
ATOM 858 C CA . ALA A 1 109 ? 15.599 -1.871 -41.994 1.00 90.62 109 ALA A CA 1
ATOM 859 C C . ALA A 1 109 ? 16.576 -1.174 -41.025 1.00 90.62 109 ALA A C 1
ATOM 861 O O . ALA A 1 109 ? 16.688 -1.527 -39.841 1.00 90.62 109 ALA A O 1
ATOM 862 N N . ILE A 1 110 ? 17.277 -0.161 -41.542 1.00 89.25 110 ILE A N 1
ATOM 863 C CA . ILE A 1 110 ? 18.281 0.620 -40.818 1.00 89.25 110 ILE A CA 1
ATOM 864 C C . ILE A 1 110 ? 17.713 1.991 -40.460 1.00 89.25 110 ILE A C 1
ATOM 866 O O . ILE A 1 110 ? 17.219 2.723 -41.315 1.00 89.25 110 ILE A O 1
ATOM 870 N N . LEU A 1 111 ? 17.800 2.332 -39.180 1.00 87.94 111 LEU A N 1
ATOM 871 C CA . LEU A 1 111 ? 17.276 3.561 -38.600 1.00 87.94 111 LEU A CA 1
ATOM 872 C C . LEU A 1 111 ? 18.410 4.384 -37.987 1.00 87.94 111 LEU A C 1
ATOM 874 O O . LEU A 1 111 ? 19.478 3.862 -37.651 1.00 87.94 111 LEU A O 1
ATOM 878 N N . SER A 1 112 ? 18.153 5.675 -37.795 1.00 86.19 112 SER A N 1
ATOM 879 C CA . SER A 1 112 ? 19.026 6.525 -36.990 1.00 86.19 112 SER A CA 1
ATOM 880 C C . SER A 1 112 ? 19.033 6.034 -35.543 1.00 86.19 112 SER A C 1
ATOM 882 O O . SER A 1 112 ? 17.975 5.817 -34.943 1.00 86.19 112 SER A O 1
ATOM 884 N N . TYR A 1 113 ? 20.223 5.905 -34.952 1.00 81.31 113 TYR A N 1
ATOM 885 C CA . TYR A 1 113 ? 20.358 5.588 -33.530 1.00 81.31 113 TYR A CA 1
ATOM 886 C C . TYR A 1 113 ? 19.598 6.589 -32.648 1.00 81.31 113 TYR A C 1
ATOM 888 O O . TYR A 1 113 ? 19.013 6.203 -31.637 1.00 81.31 113 TYR A O 1
ATOM 896 N N . PHE A 1 114 ? 19.563 7.865 -33.048 1.00 79.94 114 PHE A N 1
ATOM 897 C CA . PHE A 1 114 ? 18.864 8.917 -32.313 1.00 79.94 114 PHE A CA 1
ATOM 898 C C . PHE A 1 114 ? 17.352 8.670 -32.239 1.00 79.94 114 PHE A C 1
ATOM 900 O O . PHE A 1 114 ? 16.756 8.824 -31.173 1.00 79.94 114 PHE A O 1
ATOM 907 N N . ASP A 1 115 ? 16.739 8.226 -33.337 1.00 83.69 115 ASP A N 1
ATOM 908 C CA . ASP A 1 115 ? 15.294 7.984 -33.399 1.00 83.69 115 ASP A CA 1
ATOM 909 C C . ASP A 1 115 ? 14.893 6.787 -32.535 1.00 83.69 115 ASP A C 1
ATOM 911 O O . ASP A 1 115 ? 13.932 6.861 -31.766 1.00 83.69 115 ASP A O 1
ATOM 915 N N . ILE A 1 116 ? 15.677 5.706 -32.588 1.00 84.44 116 ILE A N 1
ATOM 916 C CA . ILE A 1 116 ? 15.462 4.536 -31.729 1.00 84.44 116 ILE A CA 1
ATOM 917 C C . ILE A 1 116 ? 15.673 4.896 -30.267 1.00 84.44 116 ILE A C 1
ATOM 919 O O . ILE A 1 116 ? 14.845 4.544 -29.428 1.00 84.44 116 ILE A O 1
ATOM 923 N N . TYR A 1 117 ? 16.745 5.624 -29.952 1.00 83.31 117 TYR A N 1
ATOM 924 C CA . TYR A 1 117 ? 17.009 6.069 -28.591 1.00 83.31 117 TYR A CA 1
ATOM 925 C C . TYR A 1 117 ? 15.842 6.893 -28.044 1.00 83.31 117 TYR A C 1
ATOM 927 O O . TYR A 1 117 ? 15.376 6.622 -26.940 1.00 83.31 117 TYR A O 1
ATOM 935 N N . ASN A 1 118 ? 15.331 7.860 -28.808 1.00 83.94 118 ASN A N 1
ATOM 936 C CA . ASN A 1 118 ? 14.209 8.687 -28.373 1.00 83.94 118 ASN A CA 1
ATOM 937 C C . ASN A 1 118 ? 12.919 7.879 -28.225 1.00 83.94 118 ASN A C 1
ATOM 939 O O . ASN A 1 118 ? 12.215 8.052 -27.230 1.00 83.94 118 ASN A O 1
ATOM 943 N N . SER A 1 119 ? 12.632 6.973 -29.163 1.00 85.50 119 SER A N 1
ATOM 944 C CA . SER A 1 119 ? 11.458 6.099 -29.092 1.00 85.50 119 SER A CA 1
ATOM 945 C C . SER A 1 119 ? 11.514 5.187 -27.861 1.00 85.50 119 SER A C 1
ATOM 947 O O . SER A 1 119 ? 10.600 5.196 -27.035 1.00 85.50 119 SER A O 1
ATOM 949 N N . HIS A 1 120 ? 12.634 4.488 -27.653 1.00 85.56 120 HIS A N 1
ATOM 950 C CA . HIS A 1 120 ? 12.845 3.632 -26.484 1.00 85.56 120 HIS A CA 1
ATOM 951 C C . HIS A 1 120 ? 12.860 4.432 -25.179 1.00 85.56 120 HIS A C 1
ATOM 953 O O . HIS A 1 120 ? 12.287 3.996 -24.186 1.00 85.56 120 HIS A O 1
ATOM 959 N N . SER A 1 121 ? 13.472 5.618 -25.168 1.00 86.06 121 SER A N 1
ATOM 960 C CA . SER A 1 121 ? 13.470 6.514 -24.008 1.00 86.06 121 SER A CA 1
ATOM 961 C C . SER A 1 121 ? 12.051 6.960 -23.656 1.00 86.06 121 SER A C 1
ATOM 963 O O . SER A 1 121 ? 11.675 6.950 -22.485 1.00 86.06 121 SER A O 1
ATOM 965 N N . SER A 1 122 ? 11.236 7.301 -24.658 1.00 90.44 122 SER A N 1
ATOM 966 C CA . SER A 1 122 ? 9.832 7.667 -24.465 1.00 90.44 122 SER A CA 1
ATOM 967 C C . SER A 1 122 ? 9.012 6.492 -23.934 1.00 90.44 122 SER A C 1
ATOM 969 O O . SER A 1 122 ? 8.254 6.656 -22.978 1.00 90.44 122 SER A O 1
ATOM 971 N N . LEU A 1 123 ? 9.201 5.297 -24.501 1.00 92.44 123 LEU A N 1
ATOM 972 C CA . LEU A 1 123 ? 8.543 4.079 -24.033 1.00 92.44 123 LEU A CA 1
ATOM 973 C C . LEU A 1 123 ? 8.920 3.770 -22.579 1.00 92.44 123 LEU A C 1
ATOM 975 O O . LEU A 1 123 ? 8.040 3.574 -21.746 1.00 92.44 123 LEU A O 1
ATOM 979 N N . LEU A 1 124 ? 10.215 3.793 -22.250 1.00 89.69 124 LEU A N 1
ATOM 980 C CA . LEU A 1 124 ? 10.702 3.564 -20.889 1.00 89.69 124 LEU A CA 1
ATOM 981 C C . LEU A 1 124 ? 10.141 4.592 -19.905 1.00 89.69 124 LEU A C 1
ATOM 983 O O . LEU A 1 124 ? 9.703 4.213 -18.824 1.00 89.69 124 LEU A O 1
ATOM 987 N N . LYS A 1 125 ? 10.093 5.878 -20.274 1.00 91.69 125 LYS A N 1
ATOM 988 C CA . LYS A 1 125 ? 9.453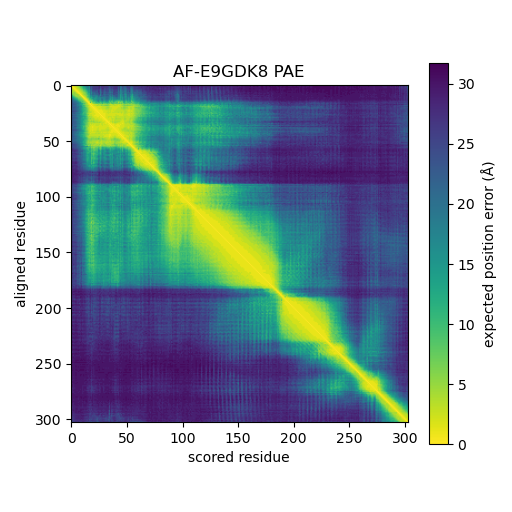 6.915 -19.449 1.00 91.69 125 LYS A CA 1
ATOM 989 C C . LYS A 1 125 ? 7.979 6.605 -19.194 1.00 91.69 125 LYS A C 1
ATOM 991 O O . LYS A 1 125 ? 7.536 6.738 -18.057 1.00 91.69 125 LYS A O 1
ATOM 996 N N . SER A 1 126 ? 7.249 6.161 -20.219 1.00 95.69 126 SER A N 1
ATOM 997 C CA . SER A 1 126 ? 5.847 5.757 -20.085 1.00 95.69 126 SER A CA 1
ATOM 998 C C . SER A 1 126 ? 5.697 4.584 -19.114 1.00 95.69 126 SER A C 1
ATOM 1000 O O . SER A 1 126 ? 4.941 4.689 -18.151 1.00 95.69 126 SER A O 1
ATOM 1002 N N . VAL A 1 127 ? 6.473 3.511 -19.296 1.00 93.00 127 VAL A N 1
ATOM 1003 C CA . VAL A 1 127 ? 6.437 2.322 -18.425 1.00 93.00 127 VAL A CA 1
ATOM 1004 C C . VAL A 1 127 ? 6.799 2.672 -16.979 1.00 93.00 127 VAL A C 1
ATOM 1006 O O . VAL A 1 127 ? 6.130 2.222 -16.048 1.00 93.00 127 VAL A O 1
ATOM 1009 N N . ILE A 1 128 ? 7.820 3.510 -16.768 1.00 90.88 128 ILE A N 1
ATOM 1010 C CA . ILE A 1 128 ? 8.198 3.996 -15.434 1.00 90.88 128 ILE A CA 1
ATOM 1011 C C . ILE A 1 128 ? 7.046 4.790 -14.812 1.00 90.88 128 ILE A C 1
ATOM 1013 O O . ILE A 1 128 ? 6.713 4.567 -13.651 1.00 90.88 128 ILE A O 1
ATOM 1017 N N . SER A 1 129 ? 6.416 5.690 -15.571 1.00 93.56 129 SER A N 1
ATOM 1018 C CA . SER A 1 129 ? 5.300 6.496 -15.066 1.00 93.56 129 SER A CA 1
ATOM 1019 C C . SER A 1 129 ? 4.087 5.645 -14.681 1.00 93.56 129 SER A C 1
ATOM 1021 O O . SER A 1 129 ? 3.507 5.853 -13.618 1.00 93.56 129 SER A O 1
ATOM 1023 N N . GLU A 1 130 ? 3.752 4.636 -15.488 1.00 95.94 130 GLU A N 1
ATOM 1024 C CA . GLU A 1 130 ? 2.663 3.703 -15.208 1.00 95.94 130 GLU A CA 1
ATOM 1025 C C . GLU A 1 130 ? 2.965 2.852 -13.972 1.00 95.94 130 GLU A C 1
ATOM 1027 O O . GLU A 1 130 ? 2.125 2.732 -13.079 1.00 95.94 130 GLU A O 1
ATOM 1032 N N . THR A 1 131 ? 4.187 2.321 -13.882 1.00 91.94 131 THR A N 1
ATOM 1033 C CA . THR A 1 131 ? 4.644 1.531 -12.731 1.00 91.94 131 THR A CA 1
ATOM 1034 C C . THR A 1 131 ? 4.585 2.354 -11.447 1.00 91.94 131 THR A C 1
ATOM 1036 O O . THR A 1 131 ? 4.046 1.887 -10.445 1.00 91.94 131 THR A O 1
ATOM 1039 N N . ASN A 1 132 ? 5.069 3.598 -11.477 1.00 92.88 132 ASN A N 1
ATOM 1040 C CA . ASN A 1 132 ? 4.998 4.501 -10.330 1.00 92.88 132 ASN A CA 1
ATOM 1041 C C . ASN A 1 132 ? 3.546 4.767 -9.921 1.00 92.88 132 ASN A C 1
ATOM 1043 O O . ASN A 1 132 ? 3.217 4.629 -8.750 1.00 92.88 132 ASN A O 1
ATOM 1047 N N . ALA A 1 133 ? 2.651 5.020 -10.879 1.00 95.19 133 ALA A N 1
ATOM 1048 C CA . ALA A 1 133 ? 1.237 5.225 -10.580 1.00 95.19 133 ALA A CA 1
ATOM 1049 C C . ALA A 1 133 ? 0.570 3.980 -9.957 1.00 95.19 133 ALA A C 1
ATOM 1051 O O . ALA A 1 133 ? -0.308 4.107 -9.103 1.00 95.19 133 ALA A O 1
ATOM 1052 N N . VAL A 1 134 ? 0.956 2.767 -10.371 1.00 94.81 134 VAL A N 1
ATOM 1053 C CA . VAL A 1 134 ? 0.502 1.518 -9.729 1.00 94.81 134 VAL A CA 1
ATOM 1054 C C . VAL A 1 134 ? 1.027 1.422 -8.295 1.00 94.81 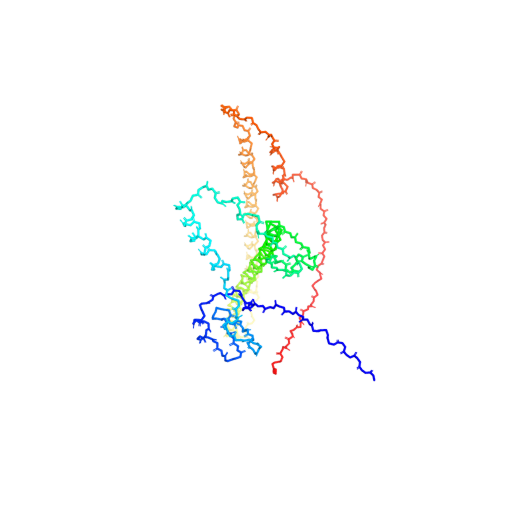134 VAL A C 1
ATOM 1056 O O . VAL A 1 134 ? 0.258 1.085 -7.393 1.00 94.81 134 VAL A O 1
ATOM 1059 N N . CYS A 1 135 ? 2.306 1.737 -8.074 1.00 93.50 135 CYS A N 1
ATOM 1060 C CA . CYS A 1 135 ? 2.917 1.753 -6.745 1.00 93.50 135 CYS A CA 1
ATOM 1061 C C . CYS A 1 135 ? 2.237 2.764 -5.814 1.00 93.50 135 CYS A C 1
ATOM 1063 O O . CYS A 1 135 ? 1.911 2.410 -4.683 1.00 93.50 135 CYS A O 1
ATOM 1065 N N . ASP A 1 136 ? 1.956 3.975 -6.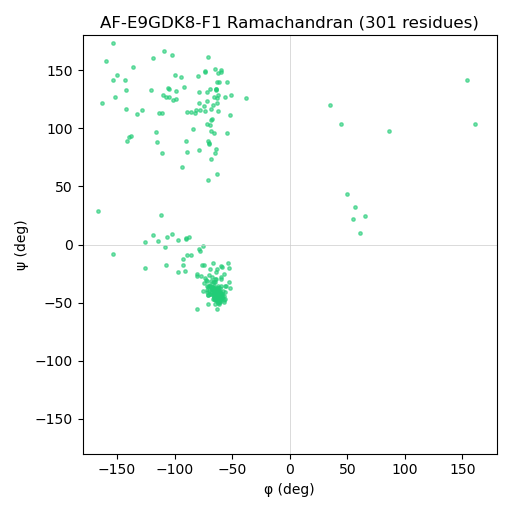293 1.00 95.38 136 ASP A N 1
ATOM 1066 C CA . ASP A 1 136 ? 1.282 5.018 -5.516 1.00 95.38 136 ASP A CA 1
ATOM 1067 C C . ASP A 1 136 ? -0.115 4.560 -5.076 1.00 95.38 136 ASP A C 1
ATOM 1069 O O . ASP A 1 136 ? -0.440 4.601 -3.889 1.00 95.38 136 ASP A O 1
ATOM 1073 N N . ARG A 1 137 ? -0.908 3.984 -5.993 1.00 96.38 137 ARG A N 1
ATOM 1074 C CA . ARG A 1 137 ? -2.215 3.394 -5.648 1.00 96.38 137 ARG A CA 1
ATOM 1075 C C . ARG A 1 137 ? -2.096 2.258 -4.631 1.00 96.38 137 ARG A C 1
ATOM 1077 O O . ARG A 1 137 ? -2.930 2.134 -3.734 1.00 96.38 137 ARG A O 1
ATOM 1084 N N . ALA A 1 138 ? -1.074 1.411 -4.753 1.00 94.06 138 ALA A N 1
ATOM 1085 C CA . ALA A 1 138 ? -0.838 0.334 -3.795 1.00 94.06 138 ALA A CA 1
ATOM 1086 C C . ALA A 1 138 ? -0.488 0.877 -2.397 1.00 94.06 138 ALA A C 1
ATOM 1088 O O . ALA A 1 138 ? -0.963 0.336 -1.394 1.00 94.06 138 ALA A O 1
ATOM 1089 N N . LEU A 1 139 ? 0.287 1.963 -2.321 1.00 95.00 139 LEU A N 1
ATOM 1090 C CA . LEU A 1 139 ? 0.610 2.647 -1.069 1.00 95.00 139 LEU A CA 1
ATOM 1091 C C . LEU A 1 139 ? -0.628 3.292 -0.435 1.00 95.00 139 LEU A C 1
ATOM 1093 O O . LEU A 1 139 ? -0.849 3.118 0.764 1.00 95.00 139 LEU A O 1
ATOM 1097 N N . GLU A 1 140 ? -1.472 3.960 -1.220 1.00 96.25 140 GLU A N 1
ATOM 1098 C CA . GLU A 1 140 ? -2.748 4.513 -0.745 1.00 96.25 140 GLU A CA 1
ATOM 1099 C C . GLU A 1 140 ? -3.665 3.417 -0.182 1.00 96.25 140 GLU A C 1
ATOM 1101 O O . GLU A 1 140 ? -4.221 3.548 0.913 1.00 96.25 140 GLU A O 1
ATOM 1106 N N . HIS A 1 141 ? -3.786 2.288 -0.888 1.00 94.81 141 HIS A N 1
ATOM 1107 C CA . HIS A 1 141 ? -4.544 1.133 -0.406 1.00 94.81 141 HIS A CA 1
ATOM 1108 C C . HIS A 1 141 ? -3.968 0.574 0.899 1.00 94.81 141 HIS A C 1
ATOM 1110 O O . HIS A 1 141 ? -4.727 0.272 1.822 1.00 94.81 141 HIS A O 1
ATOM 1116 N N . HIS A 1 142 ? -2.642 0.462 1.005 1.00 93.94 142 HIS A N 1
ATOM 1117 C CA . HIS A 1 142 ? -1.985 0.011 2.228 1.00 93.94 142 HIS A CA 1
ATOM 1118 C C . HIS A 1 142 ? -2.279 0.944 3.410 1.00 93.94 142 HIS A C 1
ATOM 1120 O O . HIS A 1 142 ? -2.652 0.473 4.485 1.00 93.94 142 HIS A O 1
ATOM 1126 N N . GLN A 1 143 ? -2.184 2.261 3.208 1.00 96.06 143 GLN A N 1
ATOM 1127 C CA . GLN A 1 143 ? -2.512 3.256 4.230 1.00 96.06 143 GLN A CA 1
ATOM 1128 C C . GLN A 1 143 ? -3.976 3.164 4.663 1.00 96.06 143 GLN A C 1
ATOM 1130 O O . GLN A 1 143 ? -4.267 3.200 5.857 1.00 96.06 143 GLN A O 1
ATOM 1135 N N . LYS A 1 144 ? -4.900 2.974 3.715 1.00 96.62 144 LYS A N 1
ATOM 1136 C CA . LYS A 1 144 ? -6.323 2.792 4.018 1.00 96.62 144 LYS A CA 1
ATOM 1137 C C . LYS A 1 144 ? -6.566 1.548 4.874 1.00 96.62 144 LYS A C 1
ATOM 1139 O O . LYS A 1 144 ? -7.252 1.641 5.889 1.00 96.62 144 LYS A O 1
ATOM 1144 N N . ILE A 1 145 ? -5.972 0.410 4.501 1.00 94.81 145 ILE A N 1
ATOM 1145 C CA . ILE A 1 145 ? -6.053 -0.836 5.281 1.00 94.81 145 ILE A CA 1
ATOM 1146 C C . ILE A 1 145 ? -5.500 -0.613 6.690 1.00 94.81 145 ILE A C 1
ATOM 1148 O O . ILE A 1 145 ? -6.136 -0.999 7.668 1.00 94.81 145 ILE A O 1
ATOM 1152 N N . TYR A 1 146 ? -4.342 0.036 6.803 1.00 95.50 146 TYR A N 1
ATOM 1153 C CA . TYR A 1 146 ? -3.717 0.325 8.087 1.00 95.50 146 TYR A CA 1
ATOM 1154 C C . TYR A 1 146 ? -4.601 1.207 8.984 1.00 95.50 146 TYR A C 1
ATOM 1156 O O . TYR A 1 146 ? -4.814 0.868 10.149 1.00 95.50 146 TYR A O 1
ATOM 1164 N N . SER A 1 147 ? -5.192 2.278 8.447 1.00 95.75 147 SER A N 1
ATOM 1165 C CA . SER A 1 147 ? -6.136 3.128 9.185 1.00 95.75 147 SER A CA 1
ATOM 1166 C C . SER A 1 147 ? -7.368 2.351 9.655 1.00 95.75 147 SER A C 1
ATOM 1168 O O . SER A 1 147 ? -7.747 2.449 10.821 1.00 95.75 147 SER A O 1
ATOM 1170 N N . THR A 1 148 ? -7.955 1.508 8.798 1.00 95.12 148 THR A N 1
ATOM 1171 C CA . THR A 1 148 ? -9.082 0.648 9.192 1.00 95.12 148 THR A CA 1
ATOM 1172 C C . THR A 1 148 ? -8.691 -0.329 10.303 1.00 95.12 148 THR A C 1
ATOM 1174 O O . THR A 1 148 ? -9.450 -0.514 11.255 1.00 95.12 148 THR A O 1
ATOM 1177 N N . LEU A 1 149 ? -7.497 -0.926 10.238 1.00 94.25 149 LEU A N 1
ATOM 1178 C CA . LEU A 1 149 ? -7.000 -1.805 11.298 1.00 94.25 149 LEU A CA 1
ATOM 1179 C C . LEU A 1 149 ? -6.839 -1.060 12.627 1.00 94.25 149 LEU A C 1
ATOM 1181 O O . LEU A 1 149 ? -7.222 -1.594 13.668 1.00 94.25 149 LEU A O 1
ATOM 1185 N N . LEU A 1 150 ? -6.327 0.174 12.612 1.00 96.50 150 LEU A N 1
ATOM 1186 C CA . LEU A 1 150 ? -6.221 1.001 13.818 1.00 96.50 150 LEU A CA 1
ATOM 1187 C C . LEU A 1 150 ? -7.591 1.279 14.451 1.00 96.50 150 LEU A C 1
ATOM 1189 O O . LEU A 1 150 ? -7.741 1.142 15.667 1.00 96.50 150 LEU A O 1
ATOM 1193 N N . GLU A 1 151 ? -8.602 1.606 13.646 1.00 95.75 151 GLU A N 1
ATOM 1194 C CA . GLU A 1 151 ? -9.975 1.790 14.133 1.00 95.75 151 GLU A CA 1
ATOM 1195 C C . GLU A 1 151 ? -10.549 0.503 14.739 1.00 95.75 151 GLU A C 1
ATOM 1197 O O . GLU A 1 151 ? -11.179 0.535 15.801 1.00 95.75 151 GLU A O 1
ATOM 1202 N N . MET A 1 152 ? -10.314 -0.646 14.098 1.00 94.69 152 MET A N 1
ATOM 1203 C CA . MET A 1 152 ? -10.726 -1.947 14.629 1.00 94.69 152 MET A CA 1
ATOM 1204 C C . MET A 1 152 ? -10.053 -2.238 15.974 1.00 94.69 152 MET A C 1
ATOM 1206 O O . MET A 1 152 ? -10.735 -2.631 16.920 1.00 94.69 152 MET A O 1
ATOM 1210 N N . PHE A 1 153 ? -8.747 -1.989 16.105 1.00 97.25 153 PHE A N 1
ATOM 1211 C CA . PHE A 1 153 ? -8.035 -2.159 17.373 1.00 97.25 153 PHE A CA 1
ATOM 1212 C C . PHE A 1 153 ? -8.566 -1.239 18.474 1.00 97.25 153 PHE A C 1
ATOM 1214 O O . PHE A 1 153 ? -8.723 -1.684 19.612 1.00 97.25 153 PHE A O 1
ATOM 1221 N N . ALA A 1 154 ? -8.885 0.016 18.151 1.00 95.75 154 ALA A N 1
ATOM 1222 C CA . ALA A 1 154 ? -9.493 0.939 19.105 1.00 95.75 154 ALA A CA 1
ATOM 1223 C C . ALA A 1 154 ? -10.849 0.415 19.610 1.00 95.75 154 ALA A C 1
ATOM 1225 O O . ALA A 1 154 ? -11.097 0.407 20.817 1.00 95.75 154 ALA A O 1
ATOM 1226 N N . LYS A 1 155 ? -11.695 -0.105 18.709 1.00 96.50 155 LYS A N 1
ATOM 1227 C CA . LYS A 1 155 ? -12.988 -0.716 19.067 1.00 96.50 155 LYS A CA 1
ATOM 1228 C C . LYS A 1 155 ? -12.826 -1.973 19.924 1.00 96.50 155 LYS A C 1
ATOM 1230 O O . LYS A 1 155 ? -13.564 -2.136 20.892 1.00 96.50 155 LYS A O 1
ATOM 1235 N N . VAL A 1 156 ? -11.854 -2.835 19.616 1.00 96.44 156 VAL A N 1
ATOM 1236 C CA . VAL A 1 156 ? -11.562 -4.037 20.420 1.00 96.44 156 VAL A CA 1
ATOM 1237 C C . VAL A 1 156 ? -11.116 -3.659 21.832 1.00 96.44 156 VAL A C 1
ATOM 1239 O O . VAL A 1 156 ? -11.657 -4.195 22.794 1.00 96.44 156 VAL A O 1
ATOM 1242 N N . ARG A 1 157 ? -10.201 -2.693 21.979 1.00 96.56 157 ARG A N 1
ATOM 1243 C CA . ARG A 1 157 ? -9.768 -2.205 23.302 1.00 96.56 157 ARG A CA 1
ATOM 1244 C C . ARG A 1 157 ? -10.905 -1.570 24.097 1.00 96.56 157 ARG A C 1
ATOM 1246 O O . ARG A 1 157 ? -10.993 -1.736 25.314 1.00 96.56 157 ARG A O 1
ATOM 1253 N N . TRP A 1 158 ? -11.787 -0.844 23.414 1.00 97.94 158 TRP A N 1
ATOM 1254 C CA . TRP A 1 158 ? -12.984 -0.299 24.042 1.00 97.94 158 TRP A CA 1
ATOM 1255 C C . TRP A 1 158 ? -13.902 -1.420 24.552 1.00 97.94 158 TRP A C 1
ATOM 1257 O O . TRP A 1 158 ? -14.298 -1.389 25.716 1.00 97.94 158 TRP A O 1
ATOM 1267 N N . LEU A 1 159 ? -14.179 -2.442 23.733 1.00 95.81 159 LEU A N 1
ATOM 1268 C CA . LEU A 1 159 ? -14.980 -3.606 24.135 1.00 95.81 159 LEU A CA 1
ATOM 1269 C C . LEU A 1 159 ? -14.357 -4.356 25.317 1.00 95.81 159 LEU A C 1
ATOM 1271 O O . LEU A 1 159 ? -15.065 -4.698 26.260 1.00 95.81 159 LEU A O 1
ATOM 1275 N N . GLU A 1 160 ? -13.044 -4.575 25.294 1.00 97.75 160 GLU A N 1
ATOM 1276 C CA . GLU A 1 160 ? -12.296 -5.183 26.398 1.00 97.75 160 GLU A CA 1
ATOM 1277 C C . GLU A 1 160 ? -12.506 -4.404 27.705 1.00 97.75 160 GLU A C 1
ATOM 1279 O O . GLU A 1 160 ? -12.865 -4.988 28.728 1.00 97.75 160 GLU A O 1
ATOM 1284 N N . SER A 1 161 ? -12.398 -3.074 27.651 1.00 97.31 161 SER A N 1
ATOM 1285 C CA . SER A 1 161 ? -12.636 -2.205 28.809 1.00 97.31 161 SER A CA 1
ATOM 1286 C C . SER A 1 161 ? -14.072 -2.326 29.335 1.00 97.31 161 SER A C 1
ATOM 1288 O O . SER A 1 161 ? -14.290 -2.406 30.543 1.00 97.31 161 SER A O 1
ATOM 1290 N N . GLN A 1 162 ? -15.066 -2.397 28.442 1.00 95.62 162 GLN A N 1
ATOM 1291 C CA . GLN A 1 162 ? -16.469 -2.594 28.827 1.00 95.62 162 GLN A CA 1
ATOM 1292 C C . GLN A 1 162 ? -16.709 -3.957 29.489 1.00 95.62 162 GLN A C 1
ATOM 1294 O O . GLN A 1 162 ? -17.484 -4.054 30.442 1.00 95.62 162 GLN A O 1
ATOM 1299 N N . ILE A 1 163 ? -16.051 -5.011 29.003 1.00 94.94 163 ILE A N 1
ATOM 1300 C CA . ILE A 1 163 ? -16.138 -6.349 29.597 1.00 94.94 163 ILE A CA 1
ATOM 1301 C C . ILE A 1 163 ? -15.546 -6.337 31.007 1.00 94.94 163 ILE A C 1
ATOM 1303 O O . ILE A 1 163 ? -16.200 -6.826 31.926 1.00 94.94 163 ILE A O 1
ATOM 1307 N N . ILE A 1 164 ? -14.365 -5.739 31.198 1.00 96.50 164 ILE A N 1
ATOM 1308 C CA . ILE A 1 164 ? -13.718 -5.628 32.515 1.00 96.50 164 ILE A CA 1
ATOM 1309 C C . ILE A 1 164 ? -14.647 -4.924 33.513 1.00 96.50 164 ILE A C 1
ATOM 1311 O O . ILE A 1 164 ? -14.933 -5.480 34.573 1.00 96.50 164 ILE A O 1
ATOM 1315 N N . LEU A 1 165 ? -15.211 -3.770 33.138 1.00 95.56 165 LEU A N 1
ATOM 1316 C CA . LEU A 1 165 ? -16.150 -3.027 33.988 1.00 95.56 165 LEU A CA 1
ATOM 1317 C C . LEU A 1 165 ? -17.386 -3.859 34.367 1.00 95.56 165 LEU A C 1
ATOM 1319 O O . LEU A 1 165 ? -17.822 -3.856 35.520 1.00 95.56 165 LEU A O 1
ATOM 1323 N N . ARG A 1 166 ? -17.955 -4.608 33.415 1.00 93.19 166 ARG A N 1
ATOM 1324 C CA . ARG A 1 166 ? -19.106 -5.487 33.682 1.00 93.19 166 ARG A CA 1
ATOM 1325 C C . ARG A 1 166 ? -18.749 -6.655 34.594 1.00 93.19 166 ARG A C 1
ATOM 1327 O O . ARG A 1 166 ? -19.570 -7.025 35.434 1.00 93.19 166 ARG A O 1
ATOM 1334 N N . VAL A 1 167 ? -17.557 -7.231 34.447 1.00 95.62 167 VAL A N 1
ATOM 1335 C CA . VAL A 1 167 ? -17.064 -8.307 35.318 1.00 95.62 167 VAL A CA 1
ATOM 1336 C C . VAL A 1 167 ? -16.895 -7.796 36.747 1.00 95.62 167 VAL A C 1
ATOM 1338 O O . VAL A 1 167 ? -17.349 -8.455 37.680 1.00 95.62 167 VAL A O 1
ATOM 1341 N N . GLU A 1 168 ? -16.316 -6.610 36.933 1.00 96.19 168 GLU A N 1
ATOM 1342 C CA . GLU A 1 168 ? -16.166 -5.983 38.252 1.00 96.19 168 GLU A CA 1
ATOM 1343 C C . GLU A 1 168 ? -17.519 -5.667 38.899 1.00 96.19 168 GLU A C 1
ATOM 1345 O O . GLU A 1 168 ? -17.746 -6.022 40.058 1.00 96.19 168 GLU A O 1
ATOM 1350 N N . SER A 1 169 ? -18.447 -5.077 38.140 1.00 94.12 169 SER A N 1
ATOM 1351 C CA . SER A 1 169 ? -19.814 -4.810 38.601 1.00 94.12 169 SER A CA 1
ATOM 1352 C C . SER A 1 169 ? -20.540 -6.098 38.999 1.00 94.12 169 SER A C 1
ATOM 1354 O O . SER A 1 169 ? -21.095 -6.178 40.094 1.00 94.12 169 SER A O 1
ATOM 1356 N N . SER A 1 170 ? -20.466 -7.138 38.163 1.00 93.44 170 SER A N 1
ATOM 1357 C CA . SER A 1 170 ? -21.088 -8.438 38.445 1.00 93.44 170 SER A CA 1
ATOM 1358 C C . SER A 1 170 ? -20.487 -9.088 39.687 1.00 93.44 170 SER A C 1
ATOM 1360 O O . SER A 1 170 ? -21.215 -9.624 40.518 1.00 93.44 170 SER A O 1
ATOM 1362 N N . LYS A 1 171 ? -19.162 -9.002 39.857 1.00 96.69 171 LYS A N 1
ATOM 1363 C CA . LYS A 1 171 ? -18.469 -9.492 41.052 1.00 96.69 171 LYS A CA 1
ATOM 1364 C C . LYS A 1 171 ? -18.965 -8.779 42.312 1.00 96.69 171 LYS A C 1
ATOM 1366 O O . LYS A 1 171 ? -19.245 -9.447 43.302 1.00 96.69 171 LYS A O 1
ATOM 1371 N N . ALA A 1 172 ? -19.126 -7.455 42.266 1.00 94.44 172 ALA A N 1
ATOM 1372 C CA . ALA A 1 172 ? -19.668 -6.685 43.384 1.00 94.44 172 ALA A CA 1
ATOM 1373 C C . ALA A 1 172 ? -21.116 -7.086 43.715 1.00 94.44 172 ALA A C 1
ATOM 1375 O O . ALA A 1 172 ? -21.442 -7.289 44.885 1.00 94.44 172 ALA A O 1
ATOM 1376 N N . SER A 1 173 ? -21.966 -7.270 42.698 1.00 91.75 173 SER A N 1
ATOM 1377 C CA . SER A 1 173 ? -23.340 -7.754 42.880 1.00 91.75 173 SER A CA 1
ATOM 1378 C C . SER A 1 173 ? -23.387 -9.156 43.492 1.00 91.75 173 SER A C 1
ATOM 1380 O O . SER A 1 173 ? -24.167 -9.382 44.414 1.00 91.75 173 SER A O 1
ATOM 1382 N N . ILE A 1 174 ? -22.533 -10.083 43.042 1.00 91.75 174 ILE A N 1
ATOM 1383 C CA . ILE A 1 174 ? -22.434 -11.435 43.615 1.00 91.75 174 ILE A CA 1
ATOM 1384 C C . ILE A 1 174 ? -22.012 -11.360 45.084 1.00 91.75 174 ILE A C 1
ATOM 1386 O O . ILE A 1 174 ? -22.694 -11.928 45.932 1.00 91.75 174 ILE A O 1
ATOM 1390 N N . SER A 1 175 ? -20.958 -10.606 45.413 1.00 92.88 175 SER A N 1
ATOM 1391 C CA . SER A 1 175 ? -20.521 -10.436 46.805 1.00 92.88 175 SER A CA 1
ATOM 1392 C C . SER A 1 175 ? -21.609 -9.816 47.691 1.00 92.88 175 SER A C 1
ATOM 1394 O O . SER A 1 175 ? -21.757 -10.201 48.851 1.00 92.88 175 SER A O 1
ATOM 1396 N N . HIS A 1 176 ? -22.409 -8.888 47.156 1.00 91.19 176 HIS A N 1
ATOM 1397 C CA . HIS A 1 176 ? -23.550 -8.330 47.876 1.00 91.19 176 HIS A CA 1
ATOM 1398 C C . HIS A 1 176 ? -24.627 -9.390 48.154 1.00 91.19 176 HIS A C 1
ATOM 1400 O O . HIS A 1 176 ? -25.052 -9.534 49.302 1.00 91.19 176 HIS A O 1
ATOM 1406 N N . LEU A 1 177 ? -25.013 -10.176 47.144 1.00 86.50 177 LEU A N 1
ATOM 1407 C CA . LEU A 1 177 ? -25.985 -11.265 47.292 1.00 86.50 177 LEU A CA 1
ATOM 1408 C C . LEU A 1 177 ? -25.505 -12.344 48.273 1.00 86.50 177 LEU A C 1
ATOM 1410 O O . LEU A 1 177 ? -26.280 -12.808 49.105 1.00 86.50 177 LEU A O 1
ATOM 1414 N N . GLU A 1 178 ? -24.223 -12.709 48.232 1.00 90.31 178 GLU A N 1
ATOM 1415 C CA . GLU A 1 178 ? -23.620 -13.639 49.195 1.00 90.31 178 GLU A CA 1
ATOM 1416 C C . GLU A 1 178 ? -23.675 -13.087 50.627 1.00 90.31 178 GLU A C 1
ATOM 1418 O O . GLU A 1 178 ? -23.988 -13.825 51.564 1.00 90.31 178 GLU A O 1
ATOM 1423 N N . SER A 1 179 ? -23.447 -11.780 50.802 1.00 89.31 179 SER A N 1
ATOM 1424 C CA . SER A 1 179 ? -23.558 -11.130 52.112 1.00 89.31 179 SER A CA 1
ATOM 1425 C C . SER A 1 179 ? -24.994 -11.132 52.651 1.00 89.31 179 SER A C 1
ATOM 1427 O O . SER A 1 179 ? -25.189 -11.356 53.845 1.00 89.31 179 SER A O 1
ATOM 1429 N N . LEU A 1 180 ? -25.999 -10.944 51.788 1.00 82.12 180 LEU A N 1
ATOM 1430 C CA . LEU A 1 180 ? -27.415 -11.018 52.164 1.00 82.12 180 LEU A CA 1
ATOM 1431 C C . LEU A 1 180 ? -27.797 -12.442 52.568 1.00 82.12 180 LEU A C 1
ATOM 1433 O O . LEU A 1 180 ? -28.329 -12.643 53.656 1.00 82.12 180 LEU A O 1
ATOM 1437 N N . LYS A 1 181 ? -27.393 -13.436 51.768 1.00 82.75 181 LYS A N 1
ATOM 1438 C CA . LYS A 1 181 ? -27.593 -14.857 52.081 1.00 82.75 181 LYS A CA 1
ATOM 1439 C C . LYS A 1 181 ? -26.997 -15.247 53.438 1.00 82.75 181 LYS A C 1
ATOM 1441 O O . LYS A 1 181 ? -27.555 -16.091 54.127 1.00 82.75 181 LYS A O 1
ATOM 1446 N N . SER A 1 182 ? -25.864 -14.655 53.824 1.00 80.31 182 SER A N 1
ATOM 1447 C CA . SER A 1 182 ? -25.240 -14.909 55.132 1.00 80.31 182 SER A CA 1
ATOM 1448 C C . SER A 1 182 ? -25.958 -14.245 56.315 1.00 80.31 182 SER A C 1
ATOM 1450 O O . SER A 1 182 ? -25.725 -14.636 57.455 1.00 80.31 182 SER A O 1
ATOM 1452 N N . LYS A 1 183 ? -26.808 -13.242 56.055 1.00 73.69 183 LYS A N 1
ATOM 1453 C CA . LYS A 1 183 ? -27.575 -12.501 57.068 1.00 73.69 183 LYS A CA 1
ATOM 1454 C C . LYS A 1 183 ? -29.005 -13.010 57.233 1.00 73.69 183 LYS A C 1
ATOM 1456 O O . LYS A 1 183 ? -29.590 -12.803 58.290 1.00 73.69 183 LYS A O 1
ATOM 1461 N N . GLU A 1 184 ? -29.567 -13.656 56.217 1.00 56.56 184 GLU A N 1
ATOM 1462 C CA . GLU A 1 184 ? -30.917 -14.214 56.277 1.00 56.56 184 GLU A CA 1
ATOM 1463 C C . GLU A 1 184 ? -30.953 -15.549 57.043 1.00 56.56 184 GLU A C 1
ATOM 1465 O O . GLU A 1 184 ? -31.045 -16.633 56.468 1.00 56.56 184 GLU A O 1
ATOM 1470 N N . ASP A 1 185 ? -30.979 -15.462 58.375 1.00 58.00 185 ASP A N 1
ATOM 1471 C CA . ASP A 1 185 ? -31.809 -16.373 59.165 1.00 58.00 185 ASP A CA 1
ATOM 1472 C C . ASP A 1 185 ? -33.274 -15.961 58.913 1.00 58.00 185 ASP A C 1
ATOM 1474 O O . ASP A 1 185 ? -33.816 -15.098 59.601 1.00 58.00 185 ASP A O 1
ATOM 1478 N N . PHE A 1 186 ? -33.911 -16.532 57.880 1.00 56.31 186 PHE A N 1
ATOM 1479 C CA . PHE A 1 186 ? -35.319 -16.311 57.494 1.00 56.31 186 PHE A CA 1
ATOM 1480 C C . PHE A 1 186 ? -36.323 -16.776 58.574 1.00 56.31 186 PHE A C 1
ATOM 1482 O O . PHE A 1 186 ? -37.123 -17.685 58.346 1.00 56.31 186 PHE A O 1
ATOM 1489 N N . LYS A 1 187 ? -36.281 -16.208 59.781 1.00 56.62 187 LYS A N 1
ATOM 1490 C CA . LYS A 1 187 ? -37.191 -16.580 60.875 1.00 56.62 187 LYS A CA 1
ATOM 1491 C C . LYS A 1 187 ? -38.260 -15.549 61.195 1.00 56.62 187 LYS A C 1
ATOM 1493 O O . LYS A 1 187 ? -39.265 -15.938 61.780 1.00 56.62 187 LYS A O 1
ATOM 1498 N N . GLU A 1 188 ? -38.119 -14.299 60.771 1.00 60.72 188 GLU A N 1
ATOM 1499 C CA . GLU A 1 188 ? -39.133 -13.279 61.041 1.00 60.72 188 GLU A CA 1
ATOM 1500 C C . GLU A 1 188 ? -39.539 -12.566 59.755 1.00 60.72 188 GLU A C 1
ATOM 1502 O O . GLU A 1 188 ? -38.739 -11.920 59.082 1.00 60.72 188 GLU A O 1
ATOM 1507 N N . VAL A 1 189 ? -40.814 -12.739 59.401 1.00 57.78 189 VAL A N 1
ATOM 1508 C CA . VAL A 1 189 ? -41.492 -11.908 58.407 1.00 57.78 189 VAL A CA 1
ATOM 1509 C C . VAL A 1 189 ? -41.518 -10.484 58.977 1.00 57.78 189 VAL A C 1
ATOM 1511 O O . VAL A 1 189 ? -41.978 -10.329 60.112 1.00 57.78 189 VAL A O 1
ATOM 1514 N N . PRO A 1 190 ? -41.031 -9.465 58.244 1.00 61.75 190 PRO A N 1
ATOM 1515 C CA . PRO A 1 190 ? -41.041 -8.085 58.718 1.00 61.75 190 PRO A CA 1
ATOM 1516 C C . PRO A 1 190 ? -42.455 -7.669 59.118 1.00 61.75 190 PRO A C 1
ATOM 1518 O O . PRO A 1 190 ? -43.423 -8.020 58.434 1.00 61.75 190 PRO A O 1
ATOM 1521 N N . ALA A 1 191 ? -42.585 -6.930 60.218 1.00 71.62 191 ALA A N 1
ATOM 1522 C CA . ALA A 1 191 ? -43.879 -6.416 60.638 1.00 71.62 191 ALA A CA 1
ATOM 1523 C C . ALA A 1 191 ? -44.463 -5.512 59.535 1.00 71.62 191 ALA A C 1
ATOM 1525 O O . ALA A 1 191 ? -43.729 -4.847 58.805 1.00 71.62 191 ALA A O 1
ATOM 1526 N N . GLU A 1 192 ? -45.791 -5.467 59.403 1.00 77.38 192 GLU A N 1
ATOM 1527 C CA . GLU A 1 192 ? -46.485 -4.665 58.379 1.00 77.38 192 GLU A CA 1
ATOM 1528 C C . GLU A 1 192 ? -46.041 -3.187 58.384 1.00 77.38 192 GLU A C 1
ATOM 1530 O O . GLU A 1 192 ? -45.921 -2.555 57.334 1.00 77.38 192 GLU A O 1
ATOM 1535 N N . GLU A 1 193 ? -45.691 -2.668 59.561 1.00 78.31 193 GLU A N 1
ATOM 1536 C CA . GLU A 1 193 ? -45.141 -1.327 59.768 1.00 78.31 193 GLU A CA 1
ATOM 1537 C C . GLU A 1 193 ? -43.781 -1.108 59.073 1.00 78.31 193 GLU A C 1
ATOM 1539 O O . GLU A 1 193 ? -43.558 -0.052 58.474 1.00 78.31 193 GLU A O 1
ATOM 1544 N N . ASP A 1 194 ? -42.903 -2.115 59.051 1.00 76.56 194 ASP A N 1
ATOM 1545 C CA . ASP A 1 194 ? -41.611 -2.045 58.356 1.00 76.56 194 ASP A CA 1
ATOM 1546 C C . ASP A 1 194 ? -41.793 -2.015 56.835 1.00 76.56 194 ASP A C 1
ATOM 1548 O O . ASP A 1 194 ? -41.082 -1.290 56.127 1.00 76.56 194 ASP A O 1
ATOM 1552 N 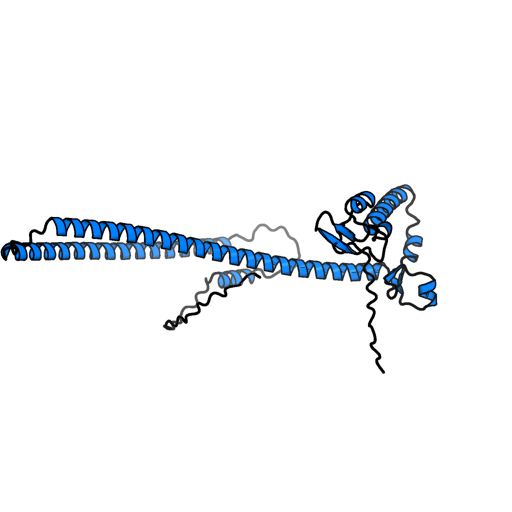N . MET A 1 195 ? -42.789 -2.740 56.313 1.00 79.56 195 MET A N 1
ATOM 1553 C CA . MET A 1 195 ? -43.130 -2.683 54.889 1.00 79.56 195 MET A CA 1
ATOM 1554 C C . MET A 1 195 ? -43.659 -1.301 54.501 1.00 79.56 195 MET A C 1
ATOM 1556 O O . MET A 1 195 ? -43.223 -0.740 53.497 1.00 79.56 195 MET A O 1
ATOM 1560 N N . VAL A 1 196 ? -44.558 -0.723 55.305 1.00 81.06 196 VAL A N 1
ATOM 1561 C CA . VAL A 1 196 ? -45.108 0.620 55.056 1.00 81.06 196 VAL A CA 1
ATOM 1562 C C . VAL A 1 196 ? -44.006 1.682 55.105 1.00 81.06 196 VAL A C 1
ATOM 1564 O O . VAL A 1 196 ? -43.935 2.536 54.218 1.00 81.06 196 VAL A O 1
ATOM 1567 N N . ASN A 1 197 ? -43.093 1.604 56.078 1.00 83.81 197 ASN A N 1
ATOM 1568 C CA . ASN A 1 197 ? -41.941 2.505 56.159 1.00 83.81 197 ASN A CA 1
ATOM 1569 C C . ASN A 1 197 ? -41.014 2.367 54.943 1.00 83.81 197 ASN A C 1
ATOM 1571 O O . ASN A 1 197 ? -40.582 3.377 54.384 1.00 83.81 197 ASN A O 1
ATOM 1575 N N . THR A 1 198 ? -40.770 1.139 54.482 1.00 78.94 198 THR A N 1
ATOM 1576 C CA . THR A 1 198 ? -39.964 0.878 53.280 1.00 78.94 198 THR A CA 1
ATOM 1577 C C . THR A 1 198 ? -40.622 1.460 52.027 1.00 78.94 198 THR A C 1
ATOM 1579 O O . THR A 1 198 ? -39.964 2.151 51.250 1.00 78.94 198 THR A O 1
ATOM 1582 N N . VAL A 1 199 ? -41.933 1.268 51.847 1.00 83.56 199 VAL A N 1
ATOM 1583 C CA . VAL A 1 199 ? -42.690 1.840 50.718 1.00 83.56 199 VAL A CA 1
ATOM 1584 C C . VAL A 1 199 ? -42.637 3.370 50.736 1.00 83.56 199 VAL A C 1
ATOM 1586 O O . VAL A 1 199 ? -42.418 3.996 49.698 1.00 83.56 199 VAL A O 1
ATOM 1589 N N . ASN A 1 200 ? -42.766 3.991 51.909 1.00 88.06 200 ASN A N 1
ATOM 1590 C CA . ASN A 1 200 ? -42.660 5.444 52.043 1.00 88.06 200 ASN A CA 1
ATOM 1591 C C . ASN A 1 200 ? -41.261 5.962 51.679 1.00 88.06 200 ASN A C 1
ATOM 1593 O O . ASN A 1 200 ? -41.146 6.969 50.977 1.00 88.06 200 ASN A O 1
ATOM 1597 N N . GLN A 1 201 ? -40.202 5.259 52.088 1.00 88.81 201 GLN A N 1
ATOM 1598 C CA . GLN A 1 201 ? -38.831 5.592 51.691 1.00 88.81 201 GLN A CA 1
ATOM 1599 C C . GLN A 1 201 ? -38.616 5.436 50.181 1.00 88.81 201 GLN A C 1
ATOM 1601 O O . GLN A 1 201 ? -38.019 6.312 49.556 1.00 88.81 201 GLN A O 1
ATOM 1606 N N . MET A 1 202 ? -39.143 4.370 49.569 1.00 83.44 202 MET A N 1
ATOM 1607 C CA . MET A 1 202 ? -39.081 4.184 48.115 1.00 83.44 202 MET A CA 1
ATOM 1608 C C . MET A 1 202 ? -39.774 5.332 47.376 1.00 83.44 202 MET A C 1
ATOM 1610 O O . MET A 1 202 ? -39.206 5.878 46.433 1.00 83.44 202 MET A O 1
ATOM 1614 N N . ASN A 1 203 ? -40.954 5.755 47.834 1.00 89.06 203 ASN A N 1
ATOM 1615 C CA . ASN A 1 203 ? -41.668 6.886 47.242 1.00 89.06 203 ASN A CA 1
ATOM 1616 C C . ASN A 1 203 ? -40.870 8.196 47.349 1.00 89.06 203 ASN A C 1
ATOM 1618 O O . ASN A 1 203 ? -40.795 8.943 46.375 1.00 89.06 203 ASN A O 1
ATOM 1622 N N . GLN A 1 204 ? -40.216 8.462 48.485 1.00 90.62 204 GLN A N 1
ATOM 1623 C CA . GLN A 1 204 ? -39.341 9.633 48.631 1.00 90.62 204 GLN A CA 1
ATOM 1624 C C . GLN A 1 204 ? -38.143 9.591 47.673 1.00 90.62 204 GLN A C 1
ATOM 1626 O O . GLN A 1 204 ? -37.811 10.605 47.057 1.00 90.62 204 GLN A O 1
ATOM 1631 N N . LEU A 1 205 ? -37.515 8.424 47.507 1.00 87.44 205 LEU A N 1
ATOM 1632 C CA . LEU A 1 205 ? -36.408 8.251 46.564 1.00 87.44 205 LEU A CA 1
ATOM 1633 C C . LEU A 1 205 ? -36.857 8.452 45.111 1.00 87.44 205 LEU A C 1
ATOM 1635 O O . LEU A 1 205 ? -36.142 9.089 44.341 1.00 87.44 205 LEU A O 1
ATOM 1639 N N . ILE A 1 206 ? -38.047 7.967 44.740 1.00 88.44 206 ILE A N 1
ATOM 1640 C CA . ILE A 1 206 ? -38.621 8.173 43.401 1.00 88.44 206 ILE A CA 1
ATOM 1641 C C . ILE A 1 206 ? -38.796 9.667 43.108 1.00 88.44 206 ILE A C 1
ATOM 1643 O O . ILE A 1 206 ? -38.419 10.124 42.027 1.00 88.44 206 ILE A O 1
ATOM 1647 N N . VAL A 1 207 ? -39.309 10.439 44.071 1.00 92.06 207 VAL A N 1
ATOM 1648 C CA . VAL A 1 207 ? -39.459 11.896 43.924 1.00 92.06 207 VAL A CA 1
ATOM 1649 C C . VAL A 1 207 ? -38.097 12.561 43.700 1.00 92.06 207 VAL A C 1
ATOM 1651 O O . VAL A 1 207 ? -37.926 13.271 42.713 1.00 92.06 207 VAL A O 1
ATOM 1654 N N . GLN A 1 208 ? -37.093 12.252 44.527 1.00 89.81 208 GLN A N 1
ATOM 1655 C CA . GLN A 1 208 ? -35.748 12.832 44.392 1.00 89.81 208 GLN A CA 1
ATOM 1656 C C . GLN A 1 208 ? -35.062 12.475 43.063 1.00 89.81 208 GLN A C 1
ATOM 1658 O O . GLN A 1 208 ? -34.363 13.303 42.475 1.00 89.81 208 GLN A O 1
ATOM 1663 N N . ILE A 1 209 ? -35.231 11.238 42.584 1.00 84.94 209 ILE A N 1
ATOM 1664 C CA . ILE A 1 209 ? -34.685 10.803 41.291 1.00 84.94 209 ILE A CA 1
ATOM 1665 C C . ILE A 1 209 ? -35.360 11.562 40.147 1.00 84.94 209 ILE A C 1
ATOM 1667 O O . ILE A 1 209 ? -34.675 11.986 39.216 1.00 84.94 209 ILE A O 1
ATOM 1671 N N . THR A 1 210 ? -36.676 11.766 40.230 1.00 92.12 210 THR A N 1
ATOM 1672 C CA . THR A 1 210 ? -37.440 12.508 39.219 1.00 92.12 210 THR A CA 1
ATOM 1673 C C . THR A 1 210 ? -36.968 13.961 39.147 1.00 92.12 210 THR A C 1
ATOM 1675 O O . THR A 1 210 ? -36.587 14.420 38.074 1.00 92.12 210 THR A O 1
ATOM 1678 N N . GLU A 1 211 ? -36.847 14.639 40.293 1.00 91.56 211 GLU A N 1
ATOM 1679 C CA . GLU A 1 211 ? -36.334 16.016 40.371 1.00 91.56 211 GLU A CA 1
ATOM 1680 C C . GLU A 1 211 ? -34.925 16.147 39.770 1.00 91.56 211 GLU A C 1
ATOM 1682 O O . GLU A 1 211 ? -34.648 17.058 38.988 1.00 91.56 211 GLU A O 1
ATOM 1687 N N . ARG A 1 212 ? -34.020 15.209 40.084 1.00 86.38 212 ARG A N 1
ATOM 1688 C CA . ARG A 1 212 ? -32.668 15.202 39.502 1.00 86.38 212 ARG A CA 1
ATOM 1689 C C . ARG A 1 212 ? -32.671 14.924 38.004 1.00 86.38 212 ARG A C 1
ATOM 1691 O O . ARG A 1 212 ? -31.851 15.499 37.290 1.00 86.38 212 ARG A O 1
ATOM 1698 N N . SER A 1 213 ? -33.558 14.052 37.527 1.00 88.31 213 SER A N 1
ATOM 1699 C CA . SER A 1 213 ? -33.689 13.779 36.096 1.00 88.31 213 SER A CA 1
ATOM 1700 C C . SER A 1 213 ? -34.155 15.014 35.333 1.00 88.31 213 SER A C 1
ATOM 1702 O O . SER A 1 213 ? -33.674 15.242 34.223 1.00 88.31 213 SER A O 1
ATOM 1704 N N . ASP A 1 214 ? -35.071 15.794 35.898 1.00 91.69 214 ASP A N 1
ATOM 1705 C CA . ASP A 1 214 ? -35.576 17.008 35.260 1.00 91.69 214 ASP A CA 1
ATOM 1706 C C . ASP A 1 214 ? -34.503 18.102 35.219 1.00 91.69 214 ASP A C 1
ATOM 1708 O O . ASP A 1 214 ? -34.305 18.733 34.180 1.00 91.69 214 ASP A O 1
ATOM 1712 N N . LEU A 1 215 ? -33.720 18.251 36.296 1.00 90.75 215 LEU A N 1
ATOM 1713 C CA . LEU A 1 215 ? -32.556 19.144 36.317 1.00 90.75 215 LEU A CA 1
ATOM 1714 C C . LEU A 1 215 ? -31.502 18.756 35.268 1.00 90.75 215 LEU A C 1
ATOM 1716 O O . LEU A 1 215 ? -30.959 19.627 34.592 1.00 90.75 215 LEU A O 1
ATOM 1720 N N . ALA A 1 216 ? -31.224 17.459 35.105 1.00 81.62 216 ALA A N 1
ATOM 1721 C CA . ALA A 1 216 ? -30.265 16.983 34.109 1.00 81.62 216 ALA A CA 1
ATOM 1722 C C . ALA A 1 216 ? -30.732 17.270 32.673 1.00 81.62 216 ALA A C 1
ATOM 1724 O O . ALA A 1 216 ? -29.940 17.748 31.863 1.00 81.62 216 ALA A O 1
ATOM 1725 N N . LYS A 1 217 ? -32.020 17.051 32.370 1.00 87.81 217 LYS A N 1
ATOM 1726 C CA . LYS A 1 217 ? -32.604 17.387 31.060 1.00 87.81 217 LYS A CA 1
ATOM 1727 C C . LYS A 1 217 ? -32.561 18.888 30.778 1.00 87.81 217 LYS A C 1
ATOM 1729 O O . LYS A 1 217 ? -32.289 19.284 29.649 1.00 87.81 217 LYS A O 1
ATOM 1734 N N . ALA A 1 218 ? -32.812 19.723 31.788 1.00 91.69 218 ALA A N 1
ATOM 1735 C CA . ALA A 1 218 ? -32.706 21.173 31.649 1.00 91.69 218 ALA A CA 1
ATOM 1736 C C . ALA A 1 218 ? -31.266 21.607 31.320 1.00 91.69 218 ALA A C 1
ATOM 1738 O O . ALA A 1 218 ? -31.060 22.387 30.394 1.00 91.69 218 ALA A O 1
ATOM 1739 N N . ALA A 1 219 ? -30.271 21.042 32.013 1.00 87.44 219 ALA A N 1
ATOM 1740 C CA . ALA A 1 219 ? -28.859 21.313 31.743 1.00 87.44 219 ALA A CA 1
ATOM 1741 C C . ALA A 1 219 ? -28.407 20.805 30.360 1.00 87.44 219 ALA A C 1
ATOM 1743 O O . ALA A 1 219 ? -27.615 21.460 29.685 1.00 87.44 219 ALA A O 1
ATOM 1744 N N . GLU A 1 220 ? -28.912 19.651 29.912 1.00 83.25 220 GLU A N 1
ATOM 1745 C CA . GLU A 1 220 ? -28.653 19.130 28.565 1.00 83.25 220 GLU A CA 1
ATOM 1746 C C . GLU A 1 220 ? -29.215 20.062 27.482 1.00 83.25 220 GLU A C 1
ATOM 1748 O O . GLU A 1 220 ? -28.528 20.350 26.498 1.00 83.25 220 GLU A O 1
ATOM 1753 N N . LEU A 1 221 ? -30.435 20.576 27.679 1.00 90.38 221 LEU A N 1
ATOM 1754 C CA . LEU A 1 221 ? -31.048 21.553 26.780 1.00 90.38 221 LEU A CA 1
ATOM 1755 C C . LEU A 1 221 ? -30.209 22.837 26.709 1.00 90.38 221 LEU A C 1
ATOM 1757 O O . LEU A 1 221 ? -29.905 23.305 25.613 1.00 90.38 221 LEU A O 1
ATOM 1761 N N . GLU A 1 222 ? -29.774 23.355 27.859 1.00 90.75 222 GLU A N 1
ATOM 1762 C CA . GLU A 1 222 ? -28.915 24.542 27.953 1.00 90.75 222 GLU A CA 1
ATOM 1763 C C . GLU A 1 222 ? -27.568 24.326 27.242 1.00 90.75 222 GLU A C 1
ATOM 1765 O O . GLU A 1 222 ? -27.129 25.166 26.453 1.00 90.75 222 GLU A O 1
ATOM 1770 N N . ALA A 1 223 ? -26.931 23.167 27.436 1.00 78.62 223 ALA A N 1
ATOM 1771 C CA . ALA A 1 223 ? -25.697 22.814 26.738 1.00 78.62 223 ALA A CA 1
ATOM 1772 C C . ALA A 1 223 ? -25.902 22.732 25.216 1.00 78.62 223 ALA A C 1
ATOM 1774 O O . ALA A 1 223 ? -25.064 23.209 24.446 1.00 78.62 223 ALA A O 1
ATOM 1775 N N . CYS A 1 224 ? -27.030 22.174 24.766 1.00 76.69 224 CYS A N 1
ATOM 1776 C CA . CYS A 1 224 ? -27.389 22.132 23.350 1.00 76.69 224 CYS A CA 1
ATOM 1777 C C . CYS A 1 224 ? -27.614 23.536 22.768 1.00 76.69 224 CYS A C 1
ATOM 1779 O O . CYS A 1 224 ? -27.161 23.813 21.655 1.00 76.69 224 CYS A O 1
ATOM 1781 N N . GLU A 1 225 ? -28.286 24.432 23.492 1.00 88.19 225 GLU A N 1
ATOM 1782 C CA . GLU A 1 225 ? -28.467 25.832 23.086 1.00 88.19 225 GLU A CA 1
ATOM 1783 C C . GLU A 1 225 ? -27.129 26.575 23.010 1.00 88.19 225 GLU A C 1
ATOM 1785 O O . GLU A 1 225 ? -26.874 27.298 22.040 1.00 88.19 225 GLU A O 1
ATOM 1790 N N . LEU A 1 226 ? -26.228 26.337 23.964 1.00 82.81 226 LEU A N 1
ATOM 1791 C CA . LEU A 1 226 ? -24.890 26.924 23.972 1.00 82.81 226 LEU A CA 1
ATOM 1792 C C . LEU A 1 226 ? -24.054 26.439 22.781 1.00 82.81 226 LEU A C 1
ATOM 1794 O O . LEU A 1 226 ? -23.441 27.254 22.087 1.00 82.81 226 LEU A O 1
ATOM 1798 N N . LEU A 1 227 ? -24.087 25.138 22.477 1.00 71.19 227 LEU A N 1
ATOM 1799 C CA . LEU A 1 227 ? -23.420 24.564 21.305 1.00 71.19 227 LEU A CA 1
ATOM 1800 C C . LEU A 1 227 ? -23.997 25.100 19.990 1.00 71.19 227 LEU A C 1
ATOM 1802 O O . LEU A 1 227 ? -23.232 25.432 19.084 1.00 71.19 227 LEU A O 1
ATOM 1806 N N . LYS A 1 228 ? -25.324 25.256 19.883 1.00 78.69 228 LYS A N 1
ATOM 1807 C CA . LYS A 1 228 ? -25.968 25.878 18.711 1.00 78.69 228 LYS A CA 1
ATOM 1808 C C . LYS A 1 228 ? -25.553 27.335 18.540 1.00 78.69 228 LYS A C 1
ATOM 1810 O O . LYS A 1 228 ? -25.259 27.758 17.423 1.00 78.69 228 LYS A O 1
ATOM 1815 N N . THR A 1 229 ? -25.495 28.093 19.631 1.00 83.81 229 THR A N 1
ATOM 1816 C CA . THR A 1 229 ? -25.086 29.504 19.613 1.00 83.81 229 THR A CA 1
ATOM 1817 C C . THR A 1 229 ? -23.615 29.635 19.216 1.00 83.81 229 THR A C 1
ATOM 1819 O O . THR A 1 229 ? -23.271 30.456 18.368 1.00 83.81 229 THR A O 1
ATOM 1822 N N . TYR A 1 230 ? -22.745 28.774 19.749 1.00 75.38 230 TYR A N 1
ATOM 1823 C CA . TYR A 1 230 ? -21.326 28.735 19.393 1.00 75.38 230 TYR A CA 1
ATOM 1824 C C . TYR A 1 230 ? -21.097 28.311 17.933 1.00 75.38 230 TYR A C 1
ATOM 1826 O O . TYR A 1 230 ? -20.319 28.944 17.216 1.00 75.38 230 TYR A O 1
ATOM 1834 N N . GLY A 1 231 ? -21.811 27.287 17.457 1.00 74.00 231 GLY A N 1
ATOM 1835 C CA . GLY A 1 231 ? -21.787 26.856 16.055 1.00 74.00 231 GLY A CA 1
ATOM 1836 C C . GLY A 1 231 ? -22.269 27.950 15.098 1.00 74.00 231 GLY A C 1
ATOM 1837 O O . GLY A 1 231 ? -21.636 28.219 14.080 1.00 74.00 231 GLY A O 1
ATOM 1838 N N . SER A 1 232 ? -23.333 28.661 15.472 1.00 74.56 232 SER A N 1
ATOM 1839 C CA . SER A 1 232 ? -23.857 29.781 14.683 1.00 74.56 232 SER A CA 1
ATOM 1840 C C . SER A 1 232 ? -22.857 30.940 14.644 1.00 74.56 232 SER A C 1
ATOM 1842 O O . SER A 1 232 ? -22.518 31.415 13.566 1.00 74.56 232 SER A O 1
ATOM 1844 N N . ASN A 1 233 ? -22.286 31.334 15.785 1.00 69.94 233 ASN A N 1
ATOM 1845 C CA . ASN A 1 233 ? -21.322 32.436 15.859 1.00 69.94 233 ASN A CA 1
ATOM 1846 C C . ASN A 1 233 ? -19.994 32.130 15.154 1.00 69.94 233 ASN A C 1
ATOM 1848 O O . ASN A 1 233 ? -19.423 33.018 14.526 1.00 69.94 233 ASN A O 1
ATOM 1852 N N . SER A 1 234 ? -19.509 30.888 15.224 1.00 64.81 234 SER A N 1
ATOM 1853 C CA . SER A 1 234 ? -18.305 30.465 14.496 1.00 64.81 234 SER A CA 1
ATOM 1854 C C . SER A 1 234 ? -18.530 30.446 12.983 1.00 64.81 234 SER A C 1
ATOM 1856 O O . SER A 1 234 ? -17.654 30.882 12.238 1.00 64.81 234 SER A O 1
ATOM 1858 N N . SER A 1 235 ? -19.722 30.046 12.525 1.00 61.06 235 SER A N 1
ATOM 1859 C CA . SER A 1 235 ? -20.090 30.145 11.109 1.00 61.06 235 SER A CA 1
ATOM 1860 C C . SER A 1 235 ? -20.170 31.601 10.633 1.00 61.06 235 SER A C 1
ATOM 1862 O O . SER A 1 235 ? -19.598 31.930 9.597 1.00 61.06 235 SER A O 1
ATOM 1864 N N . THR A 1 236 ? -20.766 32.501 11.422 1.00 67.38 236 THR A N 1
ATOM 1865 C CA . THR A 1 236 ? -20.830 33.938 11.110 1.00 67.38 236 THR A CA 1
ATOM 1866 C C . THR A 1 236 ? -19.440 34.574 11.100 1.00 67.38 236 THR A C 1
ATOM 1868 O O . THR A 1 236 ? -19.134 35.351 10.203 1.00 67.38 236 THR A O 1
ATOM 1871 N N . PHE A 1 237 ? -18.567 34.206 12.044 1.00 68.69 237 PHE A N 1
ATOM 1872 C CA . PHE A 1 237 ? -17.181 34.681 12.088 1.00 68.69 237 PHE A CA 1
ATOM 1873 C C . PHE A 1 237 ? -16.383 34.243 10.854 1.00 68.69 237 PHE A C 1
ATOM 1875 O O . PHE A 1 237 ? -15.690 35.062 10.257 1.00 68.69 237 PHE A O 1
ATOM 1882 N N . LEU A 1 238 ? -16.509 32.978 10.437 1.00 59.53 238 LEU A N 1
ATOM 1883 C CA . LEU A 1 238 ? -15.863 32.479 9.220 1.00 59.53 238 LEU A CA 1
ATOM 1884 C C . LEU A 1 238 ? -16.407 33.160 7.960 1.00 59.53 238 LEU A C 1
ATOM 1886 O O . LEU A 1 238 ? -15.625 33.484 7.072 1.00 59.53 238 LEU A O 1
ATOM 1890 N N . ILE A 1 239 ? -17.714 33.430 7.893 1.00 66.88 239 ILE A N 1
ATOM 1891 C CA . ILE A 1 239 ? -18.315 34.184 6.785 1.00 66.88 239 ILE A CA 1
ATOM 1892 C C . ILE A 1 239 ? -17.749 35.611 6.742 1.00 66.88 239 ILE A C 1
ATOM 1894 O O . ILE A 1 239 ? -17.268 36.029 5.695 1.00 66.88 239 ILE A O 1
ATOM 1898 N N . SER A 1 240 ? -17.688 36.325 7.870 1.00 68.31 240 SER A N 1
ATOM 1899 C CA . SER A 1 240 ? -17.107 37.676 7.919 1.00 68.31 240 SER A CA 1
ATOM 1900 C C . SER A 1 240 ? -15.602 37.711 7.618 1.00 68.31 240 SER A C 1
ATOM 1902 O O . SER A 1 240 ? -15.115 38.681 7.037 1.00 68.31 240 SER A O 1
ATOM 1904 N N . LEU A 1 241 ? -14.851 36.665 7.979 1.00 62.97 241 LEU A N 1
ATOM 1905 C CA 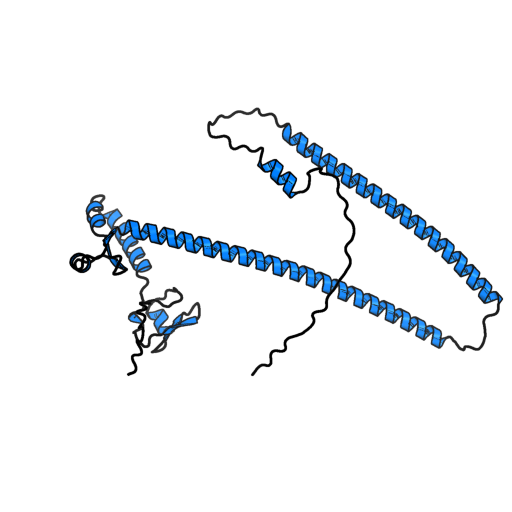. LEU A 1 241 ? -13.431 36.539 7.630 1.00 62.97 241 LEU A CA 1
ATOM 1906 C C . LEU A 1 241 ? -13.241 36.330 6.117 1.00 62.97 241 LEU A C 1
ATOM 1908 O O . LEU A 1 241 ? -12.377 36.949 5.506 1.00 62.97 241 LEU A O 1
ATOM 1912 N N . LEU A 1 242 ? -14.093 35.509 5.499 1.00 60.97 242 LEU A N 1
ATOM 1913 C CA . LEU A 1 242 ? -14.062 35.261 4.055 1.00 60.97 242 LEU A CA 1
ATOM 1914 C C . LEU A 1 242 ? -14.562 36.466 3.242 1.00 60.97 242 LEU A C 1
ATOM 1916 O O . LEU A 1 242 ? -14.079 36.711 2.140 1.00 60.97 242 LEU A O 1
ATOM 1920 N N . GLU A 1 243 ? -15.499 37.247 3.780 1.00 64.38 243 GLU A N 1
ATOM 1921 C CA . GLU A 1 243 ? -15.970 38.493 3.161 1.00 64.38 243 GLU A CA 1
ATOM 1922 C C . GLU A 1 243 ? -14.945 39.635 3.280 1.00 64.38 243 GLU A C 1
ATOM 1924 O O . GLU A 1 243 ? -14.877 40.497 2.405 1.00 64.38 243 GLU A O 1
ATOM 1929 N N . THR A 1 244 ? -14.101 39.641 4.318 1.00 59.44 244 THR A N 1
ATOM 1930 C CA . THR A 1 244 ? -13.048 40.661 4.481 1.00 59.44 244 THR A CA 1
ATOM 1931 C C . THR A 1 244 ? -11.835 40.426 3.576 1.00 59.44 244 THR A C 1
ATOM 1933 O O . THR A 1 244 ? -11.213 41.400 3.150 1.00 59.44 244 THR A O 1
ATOM 1936 N N . GLU A 1 245 ? -11.549 39.182 3.177 1.00 52.56 245 GLU A N 1
ATOM 1937 C CA . GLU A 1 245 ? -10.521 38.879 2.164 1.00 52.56 245 GLU A CA 1
ATOM 1938 C C . GLU A 1 245 ? -10.903 39.331 0.742 1.00 52.56 245 GLU A C 1
ATOM 1940 O O . GLU A 1 245 ? -10.018 39.584 -0.074 1.00 52.56 245 GLU A O 1
ATOM 1945 N N . GLN A 1 246 ? -12.194 39.533 0.445 1.00 53.75 246 GLN A N 1
ATOM 1946 C CA . GLN A 1 246 ? -12.647 40.102 -0.836 1.00 53.75 246 GLN A CA 1
ATOM 1947 C C . GLN A 1 246 ? -12.483 41.630 -0.933 1.00 53.75 246 GLN A C 1
ATOM 1949 O O . GLN A 1 246 ? -12.694 42.199 -2.002 1.00 53.75 246 GLN A O 1
ATOM 1954 N N . CYS A 1 247 ? -12.067 42.297 0.147 1.00 46.00 247 CYS A N 1
ATOM 1955 C CA . CYS A 1 247 ? -11.897 43.752 0.209 1.00 46.00 247 CYS A CA 1
ATOM 1956 C C . CYS A 1 247 ? -10.428 44.194 0.329 1.00 46.00 247 CYS A C 1
ATOM 1958 O O . CYS A 1 247 ? -10.156 45.287 0.831 1.00 46.00 247 CYS A O 1
ATOM 1960 N N . LEU A 1 248 ? -9.462 43.387 -0.126 1.00 48.88 248 LEU A N 1
ATOM 1961 C CA . LEU A 1 248 ? -8.104 43.892 -0.342 1.00 48.88 248 LEU A CA 1
ATOM 1962 C C . LEU A 1 248 ? -8.089 44.751 -1.618 1.00 48.88 248 LEU A C 1
ATOM 1964 O O . LEU A 1 248 ? -8.404 44.241 -2.693 1.00 48.88 248 LEU A O 1
ATOM 1968 N N . PRO A 1 249 ? -7.747 46.049 -1.534 1.00 47.22 249 PRO A N 1
ATOM 1969 C CA . PRO A 1 249 ? -7.772 46.923 -2.694 1.00 47.22 249 PRO A CA 1
ATOM 1970 C C . PRO A 1 249 ? -6.707 46.489 -3.706 1.00 47.22 249 PRO A C 1
ATOM 1972 O O . PRO A 1 249 ? -5.508 46.507 -3.418 1.00 47.22 249 PRO A O 1
ATOM 1975 N N . GLU A 1 250 ? -7.160 46.139 -4.912 1.00 53.56 250 GLU A N 1
ATOM 1976 C CA . GLU A 1 250 ? -6.349 46.094 -6.128 1.00 53.56 250 GLU A CA 1
ATOM 1977 C C . GLU A 1 250 ? -5.686 47.460 -6.318 1.00 53.56 250 GLU A C 1
ATOM 1979 O O . GLU A 1 250 ? -6.296 48.420 -6.789 1.00 53.56 250 GLU A O 1
ATOM 1984 N N . GLY A 1 251 ? -4.445 47.588 -5.859 1.00 54.75 251 GLY A N 1
ATOM 1985 C CA . GLY A 1 251 ? -3.865 48.915 -5.728 1.00 54.75 251 GLY A CA 1
ATOM 1986 C C . GLY A 1 251 ? -2.370 48.971 -5.502 1.00 54.75 251 GLY A C 1
ATOM 1987 O O . GLY A 1 251 ? -1.924 49.939 -4.906 1.00 54.75 251 GLY A O 1
ATOM 1988 N N . LEU A 1 252 ? -1.584 48.004 -5.981 1.00 43.94 252 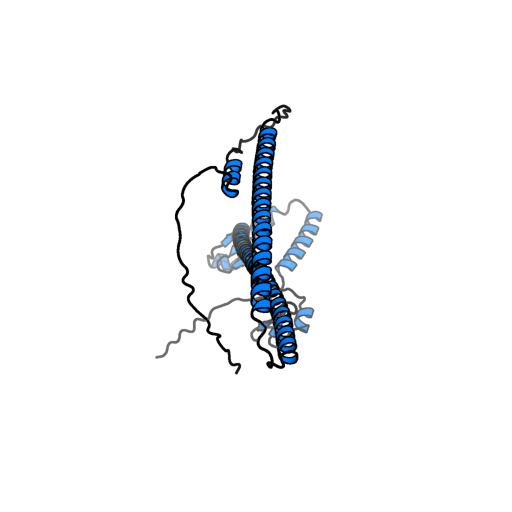LEU A N 1
ATOM 1989 C CA . LEU A 1 252 ? -0.158 48.222 -6.247 1.00 43.94 252 LEU A CA 1
ATOM 1990 C C . LEU A 1 252 ? 0.231 47.488 -7.530 1.00 43.94 252 LEU A C 1
ATOM 1992 O O . LEU A 1 252 ? 0.612 46.321 -7.534 1.00 43.94 252 LEU A O 1
ATOM 1996 N N . GLY A 1 253 ? 0.076 48.206 -8.641 1.00 50.72 253 GLY A N 1
ATOM 1997 C CA . GLY A 1 253 ? 0.483 47.756 -9.957 1.00 50.72 253 GLY A CA 1
ATOM 1998 C C . GLY A 1 253 ? 1.997 47.616 -10.063 1.00 50.72 253 GLY A C 1
ATOM 1999 O O . GLY A 1 253 ? 2.736 48.573 -9.849 1.00 50.72 253 GLY A O 1
ATOM 2000 N N . LEU A 1 254 ? 2.436 46.442 -10.498 1.00 45.59 254 LEU A N 1
ATOM 2001 C CA . LEU A 1 254 ? 3.627 46.290 -11.319 1.00 45.59 254 LEU A CA 1
ATOM 2002 C C . LEU A 1 254 ? 3.245 45.367 -12.471 1.00 45.59 254 LEU A C 1
ATOM 2004 O O . LEU A 1 254 ? 2.884 44.208 -12.278 1.00 45.59 254 LEU A O 1
ATOM 2008 N N . GLY A 1 255 ? 3.224 45.954 -13.664 1.00 50.59 255 GLY A N 1
ATOM 2009 C CA . GLY A 1 255 ? 2.743 45.312 -14.872 1.00 50.59 255 GLY A CA 1
ATOM 2010 C C . GLY A 1 255 ? 3.569 44.093 -15.260 1.00 50.59 255 GLY A C 1
ATOM 2011 O O . GLY A 1 255 ? 4.796 44.109 -15.229 1.00 50.59 255 GLY A O 1
ATOM 2012 N N . SER A 1 256 ? 2.871 43.063 -15.717 1.00 43.59 256 SER A N 1
ATOM 2013 C CA . SER A 1 256 ? 3.385 42.151 -16.729 1.00 43.59 256 SER A CA 1
ATOM 2014 C C . SER A 1 256 ? 2.197 41.576 -17.498 1.00 43.59 256 SER A C 1
ATOM 2016 O O . SER A 1 256 ? 1.212 41.130 -16.917 1.00 43.59 256 SER A O 1
ATOM 2018 N N . ASN A 1 257 ? 2.265 41.697 -18.820 1.00 49.38 257 ASN A N 1
ATOM 2019 C CA . ASN A 1 257 ? 1.300 41.138 -19.756 1.00 49.38 257 ASN A CA 1
ATOM 2020 C C . ASN A 1 257 ? 1.478 39.615 -19.805 1.00 49.38 257 ASN A C 1
ATOM 2022 O O . ASN A 1 257 ? 2.602 39.159 -20.014 1.00 49.38 257 ASN A O 1
ATOM 2026 N N . GLY A 1 258 ? 0.392 38.847 -19.691 1.00 50.44 258 GLY A N 1
ATOM 2027 C CA . GLY A 1 258 ? 0.403 37.418 -20.014 1.00 50.44 258 GLY A CA 1
ATOM 2028 C C . GLY A 1 258 ? -0.753 36.630 -19.403 1.00 50.44 258 GLY A C 1
ATOM 2029 O O . GLY A 1 258 ? -0.722 36.333 -18.218 1.00 50.44 258 GLY A O 1
ATOM 2030 N N . ASP A 1 259 ? -1.732 36.312 -20.252 1.00 46.78 259 ASP A N 1
ATOM 2031 C CA . ASP A 1 259 ? -2.763 35.266 -20.170 1.00 46.78 259 ASP A CA 1
ATOM 2032 C C . ASP A 1 259 ? -3.516 35.038 -18.848 1.00 46.78 259 ASP A C 1
ATOM 2034 O O . ASP A 1 259 ? -3.067 34.385 -17.906 1.00 46.78 259 ASP A O 1
ATOM 2038 N N . GLY A 1 260 ? -4.759 35.530 -18.849 1.00 47.56 260 GLY A N 1
ATOM 2039 C CA . GLY A 1 260 ? -5.758 35.286 -17.820 1.00 47.56 260 GLY A CA 1
ATOM 2040 C C . GLY A 1 260 ? -6.233 33.834 -17.809 1.00 47.56 260 GLY A C 1
ATOM 2041 O O . GLY A 1 260 ? -6.884 33.369 -18.743 1.00 47.56 260 GLY A O 1
ATOM 2042 N N . VAL A 1 261 ? -5.957 33.152 -16.699 1.00 53.41 261 VAL A N 1
ATOM 2043 C CA . VAL A 1 261 ? -6.661 31.937 -16.285 1.00 53.41 261 VAL A CA 1
ATOM 2044 C C . VAL A 1 261 ? -7.665 32.331 -15.204 1.00 53.41 261 VAL A C 1
ATOM 2046 O O . VAL A 1 261 ? -7.318 32.961 -14.204 1.00 53.41 261 VAL A O 1
ATOM 2049 N N . ASP A 1 262 ? -8.921 31.991 -15.463 1.00 53.78 262 ASP A N 1
ATOM 2050 C CA . ASP A 1 262 ? -10.118 32.332 -14.701 1.00 53.78 262 ASP A CA 1
ATOM 2051 C C . ASP A 1 262 ? -10.114 31.676 -13.303 1.00 53.78 262 ASP A C 1
ATOM 2053 O O . ASP A 1 262 ? -10.481 30.514 -13.127 1.00 53.78 262 ASP A O 1
ATOM 2057 N N . LYS A 1 263 ? -9.660 32.419 -12.283 1.00 53.22 263 LYS A N 1
ATOM 2058 C CA . LYS A 1 263 ? -9.565 31.954 -10.882 1.00 53.22 263 LYS A CA 1
ATOM 2059 C C . LYS A 1 263 ? -10.913 31.886 -10.147 1.00 53.22 263 LYS A C 1
ATOM 2061 O O . LYS A 1 263 ? -10.953 31.464 -8.993 1.00 53.22 263 LYS A O 1
ATOM 2066 N N . CYS A 1 264 ? -12.025 32.254 -10.787 1.00 52.38 264 CYS A N 1
ATOM 2067 C CA . CYS A 1 264 ? -13.355 32.138 -10.180 1.00 52.38 264 CYS A CA 1
ATOM 2068 C C . CYS A 1 264 ? -13.899 30.695 -10.165 1.00 52.38 264 CYS A C 1
ATOM 2070 O O . CYS A 1 264 ? -14.804 30.398 -9.383 1.00 52.38 264 CYS A O 1
ATOM 2072 N N . GLY A 1 265 ? -13.345 29.782 -10.974 1.00 53.62 265 GLY A N 1
ATOM 2073 C CA . GLY A 1 265 ? -13.778 28.378 -11.024 1.00 53.62 265 GLY A CA 1
ATOM 2074 C C . GLY A 1 265 ? -13.405 27.560 -9.780 1.00 53.62 265 GLY A C 1
ATOM 2075 O O . GLY A 1 265 ? -14.249 26.855 -9.227 1.00 53.62 265 GLY A O 1
ATOM 2076 N N . GLU A 1 266 ? -12.176 27.706 -9.276 1.00 54.88 266 GLU A N 1
ATOM 2077 C CA . GLU A 1 266 ? -11.648 26.867 -8.181 1.00 54.88 266 GLU A CA 1
ATOM 2078 C C . GLU A 1 266 ? -12.350 27.105 -6.833 1.00 54.88 266 GLU A C 1
ATOM 2080 O O . GLU A 1 266 ? -12.465 26.195 -6.007 1.00 54.88 266 GLU A O 1
ATOM 2085 N N . LEU A 1 267 ? -12.884 28.310 -6.606 1.00 53.84 267 LEU A N 1
ATOM 2086 C CA . LEU A 1 267 ? -13.572 28.632 -5.355 1.00 53.84 267 LEU A CA 1
ATOM 2087 C C . LEU A 1 267 ? -14.950 27.951 -5.250 1.00 53.84 267 LEU A C 1
ATOM 2089 O O . LEU A 1 267 ? -15.395 27.604 -4.152 1.00 53.84 267 LEU A O 1
ATOM 2093 N N . ASN A 1 268 ? -15.622 27.728 -6.384 1.00 61.06 268 ASN A N 1
ATOM 2094 C CA . ASN A 1 268 ? -16.905 27.023 -6.427 1.00 61.06 268 ASN A CA 1
ATOM 2095 C C . ASN A 1 268 ? -16.734 25.512 -6.212 1.00 61.06 268 ASN A C 1
ATOM 2097 O O . ASN A 1 268 ? -17.564 24.892 -5.540 1.00 61.06 268 ASN A O 1
ATOM 2101 N N . ASP A 1 269 ? -15.624 24.937 -6.675 1.00 63.53 269 ASP A N 1
ATOM 2102 C CA . ASP A 1 269 ? -15.300 23.528 -6.433 1.00 63.53 269 ASP A CA 1
ATOM 2103 C C . ASP A 1 269 ? -14.948 23.255 -4.962 1.00 63.53 269 ASP A C 1
ATOM 2105 O O . ASP A 1 269 ? -15.355 22.230 -4.406 1.00 63.53 269 ASP A O 1
ATOM 2109 N N . LEU A 1 270 ? -14.293 24.201 -4.278 1.00 58.81 270 LEU A N 1
ATOM 2110 C CA . LEU A 1 270 ? -14.066 24.124 -2.830 1.00 58.81 270 LEU A CA 1
ATOM 2111 C C . LEU A 1 270 ? -15.380 24.193 -2.035 1.00 58.81 270 LEU A C 1
ATOM 2113 O O . LEU A 1 270 ? -15.593 23.375 -1.138 1.00 58.81 270 LEU A O 1
ATOM 2117 N N . LYS A 1 271 ? -16.311 25.089 -2.393 1.00 62.94 271 LYS A N 1
ATOM 2118 C CA . LYS A 1 271 ? -17.636 25.160 -1.741 1.00 62.94 271 LYS A CA 1
ATOM 2119 C C . LYS A 1 271 ? -18.432 23.860 -1.889 1.00 62.94 271 LYS A C 1
ATOM 2121 O O . LYS A 1 271 ? -19.089 23.436 -0.936 1.00 62.94 271 LYS A O 1
ATOM 2126 N N . LYS A 1 272 ? -18.327 23.199 -3.047 1.00 67.31 272 LYS A N 1
ATOM 2127 C CA . LYS A 1 272 ? -18.962 21.900 -3.318 1.00 67.31 272 LYS A CA 1
ATOM 2128 C C . LYS A 1 272 ? -18.294 20.753 -2.553 1.00 67.31 272 LYS A C 1
ATOM 2130 O O . LYS A 1 272 ? -18.989 19.894 -2.019 1.00 67.31 272 LYS A O 1
ATOM 2135 N N . LYS A 1 273 ? -16.962 20.764 -2.439 1.00 68.31 273 LYS A N 1
ATOM 2136 C CA . LYS A 1 273 ? -16.184 19.749 -1.706 1.00 68.31 273 LYS A CA 1
ATOM 2137 C C . LYS A 1 273 ? -16.444 19.760 -0.196 1.00 68.31 273 LYS A C 1
ATOM 2139 O O . LYS A 1 273 ? -16.399 18.702 0.423 1.00 68.31 273 LYS A O 1
ATOM 2144 N N . TYR A 1 274 ? -16.732 20.926 0.385 1.00 63.50 274 TYR A N 1
ATOM 2145 C CA . TYR A 1 274 ? -16.973 21.084 1.826 1.00 63.50 274 TYR A CA 1
ATOM 2146 C C . TYR A 1 274 ? -18.454 21.223 2.214 1.00 63.50 274 TYR A C 1
ATOM 2148 O O . TYR A 1 274 ? -18.750 21.514 3.369 1.00 63.50 274 TYR A O 1
ATOM 2156 N N . GLY A 1 275 ? -19.392 21.002 1.284 1.00 50.47 275 GLY A N 1
ATOM 2157 C CA . GLY A 1 275 ? -20.827 20.963 1.600 1.00 50.47 275 GLY A CA 1
ATOM 2158 C C . GLY A 1 275 ? -21.415 22.297 2.075 1.00 50.47 275 GLY A C 1
ATOM 2159 O O . GLY A 1 275 ? -22.425 22.307 2.767 1.00 50.47 275 GLY A O 1
ATOM 2160 N N . LEU A 1 276 ? -20.799 23.425 1.707 1.00 54.25 276 LEU A N 1
ATOM 2161 C CA . LEU A 1 276 ? -21.241 24.772 2.100 1.00 54.25 276 LEU A CA 1
ATOM 2162 C C . LEU A 1 276 ? -22.291 25.367 1.141 1.00 54.25 276 LEU A C 1
ATOM 2164 O O . LEU A 1 276 ? -22.657 26.536 1.270 1.00 54.25 276 LEU A O 1
ATOM 2168 N N . SER A 1 277 ? -22.772 24.585 0.169 1.00 51.72 277 SER A N 1
ATOM 2169 C CA . SER A 1 277 ? -23.893 24.979 -0.688 1.00 51.72 277 SER A CA 1
ATOM 2170 C C . SER A 1 277 ? -25.197 24.794 0.081 1.00 51.72 277 SER A C 1
ATOM 2172 O O . SER A 1 277 ? -25.554 23.672 0.438 1.00 51.72 277 SER A O 1
ATOM 2174 N N . LYS A 1 278 ? -25.903 25.897 0.346 1.00 51.47 278 LYS A N 1
ATOM 2175 C CA . LYS A 1 278 ? -27.274 25.874 0.862 1.00 51.47 278 LYS A CA 1
ATOM 2176 C C . LYS A 1 278 ? -28.214 25.376 -0.235 1.00 51.47 278 LYS A C 1
ATOM 2178 O O . LYS A 1 278 ? -28.801 26.189 -0.936 1.00 51.47 278 LYS A O 1
ATOM 2183 N N . ASP A 1 279 ? -28.369 24.065 -0.340 1.00 43.91 279 ASP A N 1
ATOM 2184 C CA . ASP A 1 279 ? -29.565 23.468 -0.927 1.00 43.91 279 ASP A CA 1
ATOM 2185 C C . ASP A 1 279 ? -30.269 22.671 0.173 1.00 43.91 279 ASP A C 1
ATOM 2187 O O . ASP A 1 279 ? -29.883 21.560 0.539 1.00 43.91 279 ASP A O 1
ATOM 2191 N N . GLU A 1 280 ? -31.267 23.316 0.773 1.00 46.94 280 GLU A N 1
ATOM 2192 C CA . GLU A 1 280 ? -32.199 22.706 1.713 1.00 46.94 280 GLU A CA 1
ATOM 2193 C C . GLU A 1 280 ? -33.190 21.792 0.970 1.00 46.94 280 GLU A C 1
ATOM 2195 O O . GLU A 1 280 ? -33.634 22.102 -0.135 1.00 46.94 280 GLU A O 1
ATOM 2200 N N . ASN A 1 281 ? -33.610 20.733 1.672 1.00 41.22 281 ASN A N 1
ATOM 2201 C CA . ASN A 1 281 ? -34.754 19.844 1.419 1.00 41.22 281 ASN A CA 1
ATOM 2202 C C . ASN A 1 281 ? -34.548 18.642 0.479 1.00 41.22 281 ASN A C 1
ATOM 2204 O O . ASN A 1 281 ? -34.795 18.703 -0.721 1.00 41.22 281 ASN A O 1
ATOM 2208 N N . ASN A 1 282 ? -34.298 17.473 1.083 1.00 34.84 282 ASN A N 1
ATOM 2209 C CA . ASN A 1 282 ? -35.329 16.429 1.111 1.00 34.84 282 ASN A CA 1
ATOM 2210 C C . ASN A 1 282 ? -35.045 15.360 2.177 1.00 34.84 282 ASN A C 1
ATOM 2212 O O . ASN A 1 282 ? -34.015 14.690 2.163 1.00 34.84 282 ASN A O 1
ATOM 2216 N N . MET A 1 28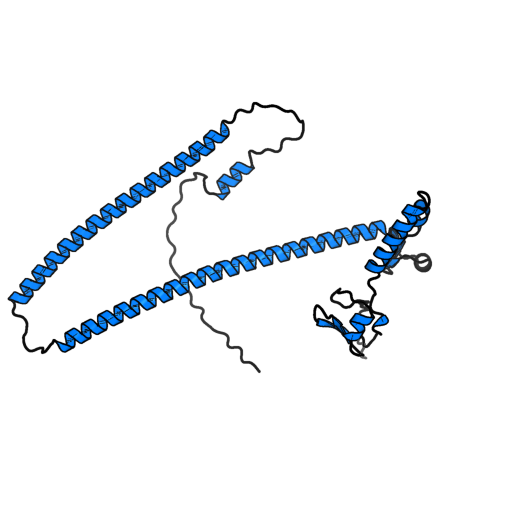3 ? -36.014 15.206 3.080 1.00 43.16 283 MET A N 1
ATOM 2217 C CA . MET A 1 283 ? -36.228 14.015 3.897 1.00 43.16 283 MET A CA 1
ATOM 2218 C C . MET A 1 283 ? -36.578 12.832 2.989 1.00 43.16 283 MET A C 1
ATOM 2220 O O . MET A 1 283 ? -37.482 12.976 2.171 1.00 43.16 283 MET A O 1
ATOM 2224 N N . VAL A 1 284 ? -35.966 11.664 3.202 1.00 39.97 284 VAL A N 1
ATOM 2225 C CA . VAL A 1 284 ? -36.655 10.369 3.070 1.00 39.97 284 VAL A CA 1
ATOM 2226 C C . VAL A 1 284 ? -36.144 9.436 4.169 1.00 39.97 284 VAL A C 1
ATOM 2228 O O . VAL A 1 284 ? -34.948 9.370 4.447 1.00 39.97 284 VAL A O 1
ATOM 2231 N N . GLU A 1 285 ? -37.118 8.803 4.809 1.00 44.50 285 GLU A N 1
ATOM 2232 C CA . GLU A 1 285 ? -37.080 7.929 5.975 1.00 44.50 285 GLU A CA 1
ATOM 2233 C C . GLU A 1 285 ? -36.447 6.551 5.704 1.00 44.50 285 GLU A C 1
ATOM 2235 O O . GLU A 1 285 ? -36.356 6.107 4.563 1.00 44.50 285 GLU A O 1
ATOM 2240 N N . ASP A 1 286 ? -36.055 5.909 6.810 1.00 43.69 286 ASP A N 1
ATOM 2241 C CA . ASP A 1 286 ? -36.019 4.470 7.100 1.00 43.69 286 ASP A CA 1
ATOM 2242 C C . ASP A 1 286 ? -35.680 3.472 5.982 1.00 43.69 286 ASP A C 1
ATOM 2244 O O . ASP A 1 286 ? -36.481 3.197 5.093 1.00 43.69 286 ASP A O 1
ATOM 2248 N N . GLU A 1 287 ? -34.601 2.704 6.192 1.00 38.00 287 GLU A N 1
ATOM 2249 C CA . GLU A 1 287 ? -34.691 1.278 5.889 1.00 38.00 287 GLU A CA 1
ATOM 2250 C C . GLU A 1 287 ? -33.934 0.376 6.871 1.00 38.00 287 GLU A C 1
ATOM 2252 O O . GLU A 1 287 ? -32.865 0.668 7.407 1.00 38.00 287 GLU A O 1
ATOM 2257 N N . VAL A 1 288 ? -34.613 -0.736 7.119 1.00 38.16 288 VAL A N 1
ATOM 2258 C CA . VAL A 1 288 ? -34.488 -1.693 8.204 1.00 38.16 288 VAL A CA 1
ATOM 2259 C C . VAL A 1 288 ? -33.327 -2.666 7.990 1.00 38.16 288 VAL A C 1
ATOM 2261 O O . VAL A 1 288 ? -33.056 -3.154 6.897 1.00 38.16 288 VAL A O 1
ATOM 2264 N N . VAL A 1 289 ? -32.704 -3.015 9.112 1.00 43.09 289 VAL A N 1
ATOM 2265 C CA . VAL A 1 289 ? -31.751 -4.107 9.339 1.00 43.09 289 VAL A CA 1
ATOM 2266 C C . VAL A 1 289 ? -32.091 -5.400 8.576 1.00 43.09 289 VAL A C 1
ATOM 2268 O O . VAL A 1 289 ? -33.127 -6.016 8.822 1.00 43.09 289 VAL A O 1
ATOM 2271 N N . LYS A 1 290 ? -31.132 -5.915 7.793 1.00 33.91 290 LYS A N 1
ATOM 2272 C CA . LYS A 1 290 ? -30.919 -7.364 7.604 1.00 33.91 290 LYS A CA 1
ATOM 2273 C C . LYS A 1 290 ? -29.425 -7.689 7.624 1.00 33.91 290 LYS A C 1
ATOM 2275 O O . LYS A 1 290 ? -28.743 -7.649 6.607 1.00 33.91 290 LYS A O 1
ATOM 2280 N N . SER A 1 291 ? -28.925 -8.040 8.804 1.00 35.66 291 SER A N 1
ATOM 2281 C CA . SER A 1 291 ? -27.647 -8.728 8.979 1.00 35.66 291 SER A CA 1
ATOM 2282 C C . SER A 1 291 ? -27.796 -10.189 8.540 1.00 35.66 291 SER A C 1
ATOM 2284 O O . SER A 1 291 ? -28.556 -10.936 9.155 1.00 35.66 291 SER A O 1
ATOM 2286 N N . GLN A 1 292 ? -27.095 -10.593 7.480 1.00 39.06 292 GLN A N 1
ATOM 2287 C CA . GLN A 1 292 ? -26.918 -12.001 7.120 1.00 39.06 292 GLN A CA 1
ATOM 2288 C C . GLN A 1 292 ? -25.558 -12.500 7.608 1.00 39.06 292 GLN A C 1
ATOM 2290 O O . GLN A 1 292 ? -24.515 -11.929 7.291 1.00 39.06 292 GLN A O 1
ATOM 2295 N N . ASP A 1 293 ? -25.618 -13.582 8.381 1.00 44.75 293 ASP A N 1
ATOM 2296 C CA . ASP A 1 293 ? -24.506 -14.392 8.859 1.00 44.75 293 ASP A CA 1
ATOM 2297 C C . ASP A 1 293 ? -23.639 -14.934 7.718 1.00 44.75 293 ASP A C 1
ATOM 2299 O O . ASP A 1 293 ? -24.124 -15.664 6.855 1.00 44.75 293 ASP A O 1
ATOM 2303 N N . TYR A 1 294 ? -22.328 -14.698 7.802 1.00 36.84 294 TYR A N 1
ATOM 2304 C CA . TYR A 1 294 ? -21.322 -15.567 7.191 1.00 36.84 294 TYR A CA 1
ATOM 2305 C C . TYR A 1 294 ? -20.131 -15.732 8.138 1.00 36.84 294 TYR A C 1
ATOM 2307 O O . TYR A 1 294 ? -19.167 -14.972 8.111 1.00 36.84 294 TYR A O 1
ATOM 2315 N N . THR A 1 295 ? -20.183 -16.778 8.962 1.00 40.97 295 THR A N 1
ATOM 2316 C CA . THR A 1 295 ? -18.998 -17.371 9.588 1.00 40.97 295 THR A CA 1
ATOM 2317 C C . THR A 1 295 ? -18.764 -18.758 8.993 1.00 40.97 295 THR A C 1
ATOM 2319 O O . THR A 1 295 ? -19.541 -19.686 9.198 1.00 40.97 295 THR A O 1
ATOM 2322 N N . LYS A 1 296 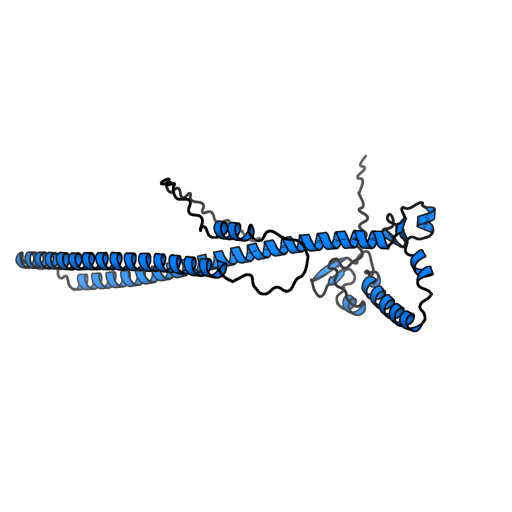? -17.662 -18.917 8.253 1.00 44.16 296 LYS A N 1
ATOM 2323 C CA . LYS A 1 296 ? -16.975 -20.204 8.077 1.00 44.16 296 LYS A CA 1
ATOM 2324 C C . LYS A 1 296 ? -15.466 -19.955 8.050 1.00 44.16 296 LYS A C 1
ATOM 2326 O O . LYS A 1 296 ? -14.998 -19.294 7.125 1.00 44.16 296 LYS A O 1
ATOM 2331 N N . PRO A 1 297 ? -14.691 -20.474 9.014 1.00 41.97 297 PRO A N 1
ATOM 2332 C CA . PRO A 1 297 ? -13.245 -20.517 8.890 1.00 41.97 297 PRO A CA 1
ATOM 2333 C C . PRO A 1 297 ? -12.832 -21.685 7.985 1.00 41.97 297 PRO A C 1
ATOM 2335 O O . PRO A 1 297 ? -13.280 -22.820 8.155 1.00 41.97 297 PRO A O 1
ATOM 2338 N N . VAL A 1 298 ? -11.963 -21.390 7.020 1.00 43.66 298 VAL A N 1
ATOM 2339 C CA . VAL A 1 298 ? -11.225 -22.378 6.229 1.00 43.66 298 VAL A CA 1
ATOM 2340 C C . VAL A 1 298 ? -10.025 -22.823 7.061 1.00 43.66 298 VAL A C 1
ATOM 2342 O O . VAL A 1 298 ? -9.149 -22.022 7.375 1.00 43.66 298 VAL A O 1
ATOM 2345 N N . THR A 1 299 ? -9.981 -24.098 7.436 1.00 46.19 299 THR A N 1
ATOM 2346 C CA . THR A 1 299 ? -8.794 -24.732 8.015 1.00 46.19 299 THR A CA 1
ATOM 2347 C C . THR A 1 299 ? -7.889 -25.221 6.887 1.00 46.19 299 THR A C 1
ATOM 2349 O O . THR A 1 299 ? -8.263 -26.139 6.159 1.00 46.19 299 THR A O 1
ATOM 2352 N N . CYS A 1 300 ? -6.697 -24.636 6.750 1.00 36.00 300 CYS A N 1
ATOM 2353 C CA . CYS A 1 300 ? -5.614 -25.225 5.962 1.00 36.00 300 CYS A CA 1
ATOM 2354 C C . CYS A 1 300 ? -4.880 -26.264 6.813 1.00 36.00 300 CYS A C 1
ATOM 2356 O O . CYS A 1 300 ? -4.223 -25.925 7.797 1.00 36.00 300 CYS A O 1
ATOM 2358 N N . SER A 1 301 ? -4.992 -27.529 6.421 1.00 37.91 301 SER A N 1
ATOM 2359 C CA . SER A 1 301 ? -4.122 -28.604 6.887 1.00 37.91 301 SER A CA 1
ATOM 2360 C C . SER A 1 301 ? -2.798 -28.531 6.125 1.00 37.91 301 SER A C 1
ATOM 2362 O O . SER A 1 301 ? -2.787 -28.583 4.898 1.00 37.91 301 SER A O 1
ATOM 2364 N N . LEU A 1 302 ? -1.696 -28.392 6.861 1.00 44.44 302 LEU A N 1
ATOM 2365 C CA . LEU A 1 302 ? -0.339 -28.607 6.363 1.00 44.44 302 LEU A CA 1
ATOM 2366 C C . LEU A 1 302 ? -0.124 -30.110 6.142 1.00 44.44 302 LEU A C 1
ATOM 2368 O O . LEU A 1 302 ? -0.275 -30.882 7.088 1.00 44.44 302 LEU A O 1
ATOM 2372 N N . ASN A 1 303 ? 0.244 -30.480 4.917 1.00 47.25 303 ASN A N 1
ATOM 2373 C CA . ASN A 1 303 ? 1.020 -31.677 4.591 1.00 47.25 303 ASN A CA 1
ATOM 2374 C C . ASN A 1 303 ? 2.277 -31.222 3.855 1.00 47.25 303 ASN A C 1
ATOM 2376 O O . ASN A 1 303 ? 2.131 -30.345 2.972 1.00 47.25 303 ASN A O 1
#

Sequence (303 aa):
MASSDENVSDSDEDMISCHHYFCLSCIKSFSKPKCATCPTCRTSTDLTARKIERLTTNNIALRLVAISEDRARERQEHETVEKEIMDQQLWCSECNMSATNECHKKEHAILSYFDIYNSHSSLLKSVISETNAVCDRALEHHQKIYSTLLEMFAKVRWLESQIILRVESSKASISHLESLKSKEDFKEVPAEEDMVNTVNQMNQLIVQITERSDLAKAAELEACELLKTYGSNSSTFLISLLETEQCLPEGLGLGSNGDGVDKCGELNDLKKKYGLSKDENNMVEDEVVKSQDYTKPVTCSLN

Foldseek 3Di:
DDDDPDPPPPPPDQALVVPDADDLVGQVVQDDPFWTADPPPRRIDGQVPHDSVSRDHCVVVVVVVVVVVVVVVDVVPDDPPVPPVQVQQKAFPVVRGRDDVVCVVVVTDIDHPVVVCVVVVVVVVVVVVVVVVVVVVVVVVVVVVVVVVVVVVVVVVVVVVVVVVVVVVVVVVVVVVVVVVVVDPVPDDDDPVVVVVVVVVVVVVVVVVVVVVVVVVVVVVVVVVVVVVVVVVVVVVVVVVVVVVVPDDPPDDDDDDDDDDDPVVVVVVVCVVVVVDPDDDDDDDDDDDDDDDDDDDDDDDDD

Solvent-accessible surface area (backbone atoms only — not comparable to full-atom values): 18885 Å² total; per-residue (Å²): 140,84,84,82,82,76,81,77,75,87,72,88,72,76,52,60,89,79,79,72,87,71,56,71,74,59,47,53,76,50,38,54,99,46,32,39,41,41,89,87,80,62,55,70,34,83,25,80,92,46,60,80,87,71,50,61,66,65,58,62,61,54,45,51,49,48,51,51,53,47,51,56,48,44,78,71,68,60,101,74,58,74,73,71,66,66,79,68,52,39,24,20,66,82,77,73,41,74,50,48,75,64,40,62,75,68,67,51,62,70,42,55,42,66,59,53,49,51,52,51,50,51,49,51,52,50,53,51,53,53,51,49,54,53,50,52,54,50,50,52,52,50,52,51,52,51,52,53,49,53,54,50,50,52,51,50,54,50,50,52,53,54,50,52,53,50,51,55,52,50,49,53,52,49,54,51,52,53,55,48,62,75,65,59,75,90,78,72,82,76,54,72,66,56,53,52,52,50,53,53,52,51,55,54,51,52,51,55,51,50,56,51,52,52,53,50,52,52,52,51,51,51,51,51,51,50,51,51,51,50,53,50,50,52,51,51,50,52,49,54,54,60,57,52,67,74,64,66,77,91,77,81,90,77,90,76,92,78,84,92,74,77,72,72,58,64,60,56,53,51,36,62,75,70,66,71,65,91,75,83,87,81,91,80,80,88,84,80,90,79,90,77,90,85,87,79,88,84,82,84,81,88,129

Secondary structure (DSSP, 8-state):
--------------S-TT-----HHHHHHTEETTEEE-TTT--EEE-TTS-GGGS---HHHHHHHHHHHHHHHHHHH-TTSHHHHGGG-EEETTTTEE--HHHHHTT--EEEHHHHHHHHHHHHHHHHHHHHHHHHHHHHHHHHHHHHHHHHHHHHHHHHHHHHHHHHHHHHHHHHHHHHHHH--TT-PPPHHHHHHHHHHHHHHHHHHHHHHHHHHHHHHHHHHHHHHHHHHHHHHHHHHHHHHTT---------------THHHHHHHHHHTT----------------------------

Mean predicted aligned error: 20.15 Å